Protein AF-A0A6J4KK63-F1 (afdb_monomer)

InterPro domains:
  IPR018535 Domain of unknown function DUF1996 [PF09362] (2-133)

pLDDT: mean 88.25, std 8.38, range [53.34, 97.69]

Sequence (284 aa):
KDTSCNLPFATSSYWNPVIKDGTTEDNQPKRISVYYTGKNDQTKVQPIPDGLQLVGNKDNGRVDYRCGDEPPVTSPPYGCTADEYRIRVHFPECWDHSSREPDSLVRMRGGSCPSSHPYQIPTIRMSVHYENVGGVLEGPLQVSAGGGEFLGADFFHADVFAASQEPDFRDIIKKCVNNVADGAVPPAVCRPGLRPDTTLAPSRPFGTVASGSGTFTFSSPEPDATFECRVSKFGTTPRSFGPCSGDGTHDVSGLRNGAYTFEVRAVEPFSGQEDLTPAAVLGR

Mean predicted aligned error: 10.21 Å

Solvent-accessible surface area (backbone a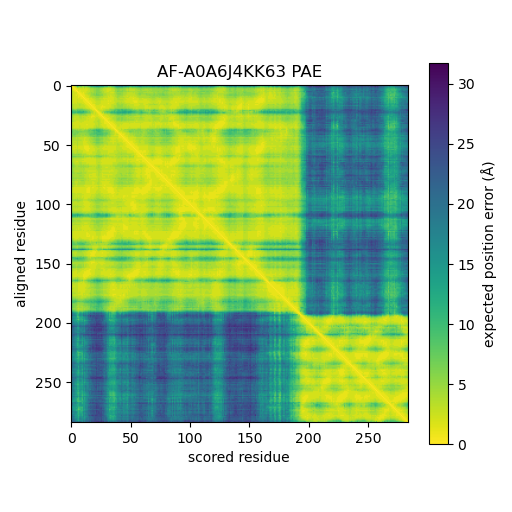toms only — not comparable to full-atom values): 15508 Å² total; per-residue (Å²): 126,91,50,92,46,80,39,67,60,51,59,51,47,74,48,68,62,46,29,24,60,53,55,95,56,80,51,61,68,78,48,76,49,78,43,72,35,38,67,63,59,18,83,60,45,40,83,79,56,64,59,31,34,44,58,14,23,67,86,53,33,38,52,35,22,26,41,54,88,51,77,76,38,80,54,84,59,67,69,30,60,38,73,33,34,32,49,32,35,29,36,39,25,10,30,50,77,82,59,48,50,46,85,40,44,37,51,61,56,97,74,44,49,51,87,82,18,63,44,31,34,53,36,42,34,42,35,37,30,31,68,32,76,88,48,40,33,76,39,74,49,24,25,53,69,56,100,88,41,68,40,53,58,88,72,50,48,35,42,37,42,34,36,76,75,39,69,67,44,53,49,47,42,46,58,48,16,40,70,31,60,55,92,54,85,63,59,60,93,62,39,89,91,60,54,39,55,38,44,69,46,88,77,44,76,52,46,81,52,98,56,44,50,48,53,41,37,39,49,48,93,49,92,71,48,43,55,33,29,39,74,28,53,66,97,52,84,67,65,74,72,38,77,40,80,47,94,50,33,37,76,49,66,86,47,67,95,56,48,32,36,43,37,35,25,23,27,33,74,73,68,66,40,49,26,91,68,52,30,69,46,57,30,55

Radius of gyration: 24.22 Å; Cα contacts (8 Å, |Δi|>4): 664; chains: 1; bounding box: 57×43×68 Å

Foldseek 3Di:
DADPDLFRLQDKDKDWFFKDLQDPDTFDFPDKDKAWAAFAQLLLADEDDAFAKWKFAVPQWAKWKAQPPDDIDRFYPFFRQHQKMKIKTKTFFFAQPPDSYRVRGGHDDPRAHDPNRRRGHTTMMMITITGPVVRGRHDFMWTDPPPRDTHGPNPTMMMIGHHPRDPVNVVLCCQFHNVAHPPGDGAQLSDPPRAWDKAWDPPWAAEEDPFQKIKTFIDISRPPWFKWKWKAFPPDDTDDTDHAPDDRMHIGHDHDPGKMKIWMWTASVRSRGIDPDTDMGIYD

Nearest PDB structures (foldseek):
  3tp4-assembly3_A  TM=5.296E-01  e=3.051E-02  synthetic construct
  5i0e-assembly1_B  TM=6.487E-01  e=5.070E-01  Trueperella pyogenes
  5f7s-assembly2_B  TM=6.175E-01  e=4.067E-01  Trueperella pyogenes
  7c7u-assembly2_B  TM=2.932E-01  e=3.263E-01  Staphylococcus aureus
  7c7u-assembly1_A  TM=2.894E-01  e=4.799E-01  Staphylococcus aureus

Organism: NCBI:txid1672391

Structure (mmCIF, N/CA/C/O backbone):
data_AF-A0A6J4KK63-F1
#
_entry.id   AF-A0A6J4KK63-F1
#
loop_
_atom_site.group_PDB
_atom_site.id
_atom_site.type_symbol
_atom_site.label_atom_id
_atom_site.label_alt_id
_atom_site.label_comp_id
_atom_site.label_asym_id
_atom_site.label_entity_id
_atom_site.label_seq_id
_atom_site.pdbx_PDB_ins_code
_atom_site.Cartn_x
_atom_site.Cartn_y
_atom_site.Cartn_z
_atom_site.occupancy
_atom_site.B_iso_or_equiv
_atom_site.auth_seq_id
_atom_site.auth_comp_id
_atom_site.auth_asym_id
_atom_site.auth_atom_id
_atom_site.pdbx_PDB_model_num
ATOM 1 N N . LYS A 1 1 ? 8.752 -14.345 10.707 1.00 60.38 1 LYS A N 1
ATOM 2 C CA . LYS A 1 1 ? 9.693 -13.664 9.787 1.00 60.38 1 LYS A CA 1
ATOM 3 C C . LYS A 1 1 ? 9.564 -12.185 10.075 1.00 60.38 1 LYS A C 1
ATOM 5 O O . LYS A 1 1 ? 8.430 -11.730 10.134 1.00 60.38 1 LYS A O 1
ATOM 10 N N . ASP A 1 2 ? 10.667 -11.483 10.293 1.00 79.62 2 ASP A N 1
ATOM 11 C CA . ASP A 1 2 ? 10.615 -10.063 10.644 1.00 79.62 2 ASP A CA 1
ATOM 12 C C . ASP A 1 2 ? 10.399 -9.223 9.378 1.00 79.62 2 ASP A C 1
ATOM 14 O O . ASP A 1 2 ? 10.927 -9.552 8.314 1.00 79.62 2 ASP A O 1
ATOM 18 N N . THR A 1 3 ? 9.590 -8.169 9.479 1.00 87.00 3 THR A N 1
ATOM 19 C CA . THR A 1 3 ? 9.287 -7.233 8.387 1.00 87.00 3 THR A CA 1
ATOM 20 C C . THR A 1 3 ? 9.467 -5.800 8.875 1.00 87.00 3 THR A C 1
ATOM 22 O O . THR A 1 3 ? 9.224 -5.505 10.043 1.00 87.00 3 THR A O 1
ATOM 25 N N . SER A 1 4 ? 9.890 -4.905 7.982 1.00 86.25 4 SER A N 1
ATOM 26 C CA . SER A 1 4 ? 9.901 -3.456 8.224 1.00 86.25 4 SER A CA 1
ATOM 27 C C . SER A 1 4 ? 8.559 -2.791 7.894 1.00 86.25 4 SER A C 1
ATOM 29 O O . SER A 1 4 ? 8.416 -1.580 8.053 1.00 86.25 4 SER A O 1
ATOM 31 N N . CYS A 1 5 ? 7.576 -3.559 7.414 1.00 83.44 5 CYS A N 1
ATOM 32 C CA . CYS A 1 5 ? 6.234 -3.057 7.152 1.00 83.44 5 CYS A CA 1
ATOM 33 C C . CYS A 1 5 ? 5.491 -2.768 8.462 1.00 83.44 5 CYS A C 1
ATOM 35 O O . CYS A 1 5 ? 5.586 -3.527 9.422 1.00 83.44 5 CYS A O 1
ATOM 37 N N . ASN A 1 6 ? 4.647 -1.732 8.455 1.00 77.38 6 ASN A N 1
ATOM 38 C CA . ASN A 1 6 ? 3.742 -1.444 9.576 1.00 77.38 6 ASN A CA 1
ATOM 39 C C . ASN A 1 6 ? 2.743 -2.585 9.841 1.00 77.38 6 ASN A C 1
ATOM 41 O O . ASN A 1 6 ? 2.253 -2.722 10.955 1.00 77.38 6 ASN A O 1
ATOM 45 N N . LEU A 1 7 ? 2.423 -3.381 8.813 1.00 78.69 7 LEU A N 1
ATOM 46 C CA . LEU A 1 7 ? 1.602 -4.582 8.935 1.00 78.69 7 LEU A CA 1
ATOM 47 C C . LEU A 1 7 ? 2.526 -5.792 9.158 1.00 78.69 7 LEU A C 1
ATOM 49 O O . LEU A 1 7 ? 3.245 -6.165 8.226 1.00 78.69 7 LEU A O 1
ATOM 53 N N . PRO A 1 8 ? 2.510 -6.436 10.339 1.00 82.69 8 PRO A N 1
ATOM 54 C CA . PRO A 1 8 ? 3.480 -7.479 10.687 1.00 82.69 8 PRO A CA 1
ATOM 55 C C . PRO A 1 8 ? 3.331 -8.757 9.846 1.00 82.69 8 PRO A C 1
ATOM 57 O O . PRO A 1 8 ? 4.296 -9.494 9.658 1.00 82.69 8 PRO A O 1
ATOM 60 N N . PHE A 1 9 ? 2.140 -9.009 9.296 1.00 83.88 9 PHE A N 1
ATOM 61 C CA . PHE A 1 9 ? 1.875 -10.133 8.393 1.00 83.88 9 PHE A CA 1
ATOM 62 C C . PHE A 1 9 ? 2.336 -9.874 6.946 1.00 83.88 9 PHE A C 1
ATOM 64 O O . PHE A 1 9 ? 2.405 -10.804 6.141 1.00 83.88 9 PHE A O 1
ATOM 71 N N . ALA A 1 10 ? 2.670 -8.629 6.582 1.00 86.56 10 ALA A N 1
ATOM 72 C CA . ALA A 1 10 ? 3.177 -8.298 5.255 1.00 86.56 10 ALA A CA 1
ATOM 73 C C . ALA A 1 10 ? 4.683 -8.590 5.180 1.00 86.56 10 ALA A C 1
ATOM 75 O O . ALA A 1 10 ? 5.516 -7.773 5.571 1.00 86.56 10 ALA A O 1
ATOM 76 N N . THR A 1 11 ? 5.033 -9.770 4.667 1.00 91.19 11 THR A N 1
ATOM 77 C CA . THR A 1 11 ? 6.417 -10.288 4.676 1.00 91.19 11 THR A CA 1
ATOM 78 C C . THR A 1 11 ? 7.076 -10.355 3.296 1.00 91.19 11 THR A C 1
ATOM 80 O O . THR A 1 11 ? 8.213 -10.814 3.181 1.00 91.19 11 THR A O 1
ATOM 83 N N . SER A 1 12 ? 6.386 -9.901 2.242 1.00 93.00 12 SER A N 1
ATOM 84 C CA . SER A 1 12 ? 6.974 -9.784 0.899 1.00 93.00 12 SER A CA 1
ATOM 85 C C . SER A 1 12 ? 8.102 -8.754 0.894 1.00 93.00 12 SER A C 1
ATOM 87 O O . SER A 1 12 ? 8.068 -7.785 1.652 1.00 93.00 12 SER A O 1
ATOM 89 N N . SER A 1 13 ? 9.110 -8.970 0.053 1.00 94.06 13 SER A N 1
ATOM 90 C CA . SER A 1 13 ? 10.236 -8.043 -0.086 1.00 94.06 13 SER A CA 1
ATOM 91 C C . SER A 1 13 ? 10.014 -7.100 -1.260 1.00 94.06 13 SER A C 1
ATOM 93 O O . SER A 1 13 ? 9.492 -7.507 -2.299 1.00 94.06 13 SER A O 1
ATOM 95 N N . TYR A 1 14 ? 10.431 -5.850 -1.082 1.00 94.75 14 TYR A N 1
ATOM 96 C CA . TYR A 1 14 ? 10.278 -4.780 -2.060 1.00 94.75 14 TYR A CA 1
ATOM 97 C C . TYR A 1 14 ? 11.623 -4.106 -2.270 1.00 94.75 14 TYR A C 1
ATOM 99 O O . TYR A 1 14 ? 12.316 -3.808 -1.295 1.00 94.75 14 TYR A O 1
ATOM 107 N N . TRP A 1 15 ? 11.974 -3.853 -3.524 1.00 95.38 15 TRP A N 1
ATOM 108 C CA . TRP A 1 15 ? 13.205 -3.156 -3.871 1.00 95.38 15 TRP A CA 1
ATOM 109 C C . TRP A 1 15 ? 12.923 -1.981 -4.806 1.00 95.38 15 TRP A C 1
ATOM 111 O O . TRP A 1 15 ? 12.079 -2.065 -5.698 1.00 95.38 15 TRP A O 1
ATOM 121 N N . ASN A 1 16 ? 13.656 -0.887 -4.600 1.00 95.12 16 ASN A N 1
ATOM 122 C CA . ASN A 1 16 ? 13.727 0.260 -5.496 1.00 95.12 16 ASN A CA 1
ATOM 123 C C . ASN A 1 16 ? 15.159 0.808 -5.532 1.00 95.12 16 ASN A C 1
ATOM 125 O O . ASN A 1 16 ? 15.890 0.664 -4.547 1.00 95.12 16 ASN A O 1
ATOM 129 N N . PRO A 1 17 ? 15.543 1.516 -6.606 1.00 93.50 17 PRO A N 1
ATOM 130 C CA . PRO A 1 17 ? 16.842 2.160 -6.678 1.00 93.50 17 PRO A CA 1
ATOM 131 C C . PRO A 1 17 ? 16.927 3.368 -5.737 1.00 93.50 17 PRO A C 1
ATOM 133 O O . PRO A 1 17 ? 15.928 4.028 -5.420 1.00 93.50 17 PRO A O 1
ATOM 136 N N . VAL A 1 18 ? 18.155 3.680 -5.332 1.00 93.19 18 VAL A N 1
ATOM 137 C CA . VAL A 1 18 ? 18.515 4.993 -4.782 1.00 93.19 18 VAL A CA 1
ATOM 138 C C . VAL A 1 18 ? 18.564 5.989 -5.940 1.00 93.19 18 VAL A C 1
ATOM 140 O O . VAL A 1 18 ? 18.826 5.601 -7.083 1.00 93.19 18 VAL A O 1
ATOM 143 N N . ILE A 1 19 ? 18.290 7.262 -5.672 1.00 93.56 19 ILE A N 1
ATOM 144 C CA . ILE A 1 19 ? 18.252 8.293 -6.711 1.00 93.56 19 ILE A CA 1
ATOM 145 C C . ILE A 1 19 ? 19.239 9.424 -6.432 1.00 93.56 19 ILE A C 1
ATOM 147 O O . ILE A 1 19 ? 19.711 9.593 -5.309 1.00 93.56 19 ILE A O 1
ATOM 151 N N . LYS A 1 20 ? 19.480 10.229 -7.465 1.00 92.25 20 LYS A N 1
ATOM 152 C CA . LYS A 1 20 ? 20.016 11.588 -7.365 1.00 92.25 20 LYS A CA 1
ATOM 153 C C . LYS A 1 20 ? 19.016 12.546 -7.983 1.00 92.25 20 LYS A C 1
ATOM 155 O O . LYS A 1 20 ? 18.445 12.255 -9.031 1.00 92.25 20 LYS A O 1
ATOM 160 N N . ASP A 1 21 ? 18.801 13.676 -7.335 1.00 86.81 21 ASP A N 1
ATOM 161 C CA . ASP A 1 21 ? 17.765 14.662 -7.653 1.00 86.81 21 ASP A CA 1
ATOM 162 C C . ASP A 1 21 ? 18.354 15.963 -8.214 1.00 86.81 21 ASP A C 1
ATOM 164 O O . ASP A 1 21 ? 17.930 17.068 -7.884 1.00 86.81 21 ASP A O 1
ATOM 168 N N . GLY A 1 22 ? 19.373 15.826 -9.064 1.00 80.06 22 GLY A N 1
ATOM 169 C CA . GLY A 1 22 ? 20.170 16.948 -9.562 1.00 80.06 22 GLY A CA 1
ATOM 170 C C . GLY A 1 22 ? 21.339 17.328 -8.649 1.00 80.06 22 GLY A C 1
ATOM 171 O O . GLY A 1 22 ? 22.151 18.171 -9.029 1.00 80.06 22 GLY A O 1
ATOM 172 N N . THR A 1 23 ? 21.468 16.680 -7.489 1.00 79.75 23 THR A N 1
ATOM 173 C CA . THR A 1 23 ? 22.614 16.805 -6.580 1.00 79.75 23 THR A CA 1
ATOM 174 C C . THR A 1 23 ? 23.645 15.687 -6.798 1.00 79.75 23 THR A C 1
ATOM 176 O O . THR A 1 23 ? 23.408 14.713 -7.516 1.00 79.75 23 THR A O 1
ATOM 179 N N . THR A 1 24 ? 24.835 15.823 -6.202 1.00 80.06 24 THR A N 1
ATOM 180 C CA . THR A 1 24 ? 25.859 14.761 -6.202 1.00 80.06 24 THR A CA 1
ATOM 181 C C . THR A 1 24 ? 25.622 13.699 -5.132 1.00 80.06 24 THR A C 1
ATOM 183 O O . THR A 1 24 ? 26.211 12.618 -5.229 1.00 80.06 24 THR A O 1
ATOM 186 N N . GLU A 1 25 ? 24.781 14.006 -4.146 1.00 86.56 25 GLU A N 1
ATOM 187 C CA . GLU A 1 25 ? 24.485 13.163 -2.993 1.00 86.56 25 GLU A CA 1
ATOM 188 C C . GLU A 1 25 ? 23.391 12.146 -3.309 1.00 86.56 25 GLU A C 1
ATOM 190 O O . GLU A 1 25 ? 22.510 12.371 -4.139 1.00 86.56 25 GLU A O 1
ATOM 195 N N . ASP A 1 26 ? 23.453 11.013 -2.621 1.00 91.44 26 ASP A N 1
ATOM 196 C CA . ASP A 1 26 ? 22.442 9.973 -2.730 1.00 91.44 26 ASP A CA 1
ATOM 197 C C . ASP A 1 26 ? 21.200 10.372 -1.920 1.00 91.44 26 ASP A C 1
ATOM 199 O O . ASP A 1 26 ? 21.259 10.528 -0.698 1.00 91.44 26 ASP A O 1
ATOM 203 N N . ASN A 1 27 ? 20.050 10.475 -2.584 1.00 90.88 27 ASN A N 1
ATOM 204 C CA . ASN A 1 27 ? 18.761 10.678 -1.931 1.00 90.88 27 ASN A CA 1
ATOM 205 C C . ASN A 1 27 ? 18.097 9.307 -1.711 1.00 90.88 27 ASN A C 1
ATOM 207 O O . ASN A 1 27 ? 17.583 8.659 -2.632 1.00 90.88 27 ASN A O 1
ATOM 211 N N . GLN A 1 28 ? 18.182 8.824 -0.470 1.00 90.31 28 GLN A N 1
ATOM 212 C CA . GLN A 1 28 ? 17.581 7.557 -0.064 1.00 90.31 28 GLN A CA 1
ATOM 213 C C . GLN A 1 28 ? 16.066 7.701 0.144 1.00 90.31 28 GLN A C 1
ATOM 215 O O . GLN A 1 28 ? 15.595 8.725 0.639 1.00 90.31 28 GLN A O 1
ATOM 220 N N . PRO A 1 29 ? 15.278 6.662 -0.181 1.00 89.25 29 PRO A N 1
ATOM 221 C CA . PRO A 1 29 ? 13.840 6.699 0.040 1.00 89.25 29 PRO A CA 1
ATOM 222 C C . PRO A 1 29 ? 13.514 6.815 1.536 1.00 89.25 29 PRO A C 1
ATOM 224 O O . PRO A 1 29 ? 13.955 6.003 2.347 1.00 89.25 29 PRO A O 1
ATOM 227 N N . LYS A 1 30 ? 12.663 7.779 1.899 1.00 81.19 30 LYS A N 1
ATOM 228 C CA . LYS A 1 30 ? 12.150 7.951 3.268 1.00 81.19 30 LYS A CA 1
ATOM 229 C C . LYS A 1 30 ? 11.259 6.804 3.713 1.00 81.19 30 LYS A C 1
ATOM 231 O O . LYS A 1 30 ? 11.293 6.371 4.861 1.00 81.19 30 LYS A O 1
ATOM 236 N N . ARG A 1 31 ? 10.358 6.4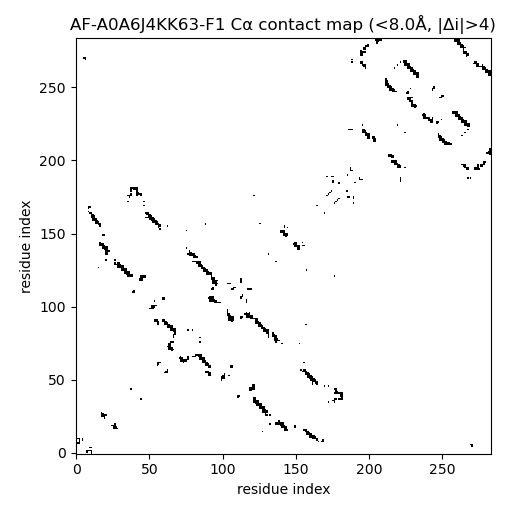04 2.817 1.00 83.00 31 ARG A N 1
ATOM 237 C CA . ARG A 1 31 ? 9.374 5.348 3.044 1.00 83.00 31 ARG A CA 1
ATOM 238 C C . ARG A 1 31 ? 8.897 4.769 1.725 1.00 83.00 31 ARG A C 1
ATOM 240 O O . ARG A 1 31 ? 8.889 5.443 0.693 1.00 83.00 31 ARG A O 1
ATOM 247 N N . ILE A 1 32 ? 8.406 3.542 1.799 1.00 84.69 32 ILE A N 1
ATOM 248 C CA . ILE A 1 32 ? 7.736 2.863 0.696 1.00 84.69 32 ILE A CA 1
ATOM 249 C C . ILE A 1 32 ? 6.304 2.581 1.135 1.00 84.69 32 ILE A C 1
ATOM 251 O O . ILE A 1 32 ? 6.069 2.022 2.202 1.00 84.69 32 ILE A O 1
ATOM 255 N N . SER A 1 33 ? 5.341 2.977 0.308 1.00 84.56 33 SER A N 1
ATOM 256 C CA . SER A 1 33 ? 3.937 2.606 0.479 1.00 84.56 33 SER A CA 1
ATOM 257 C C . SER A 1 33 ? 3.548 1.625 -0.618 1.00 84.56 33 SER A C 1
ATOM 259 O O . SER A 1 33 ? 3.565 1.977 -1.800 1.00 84.56 33 SER A O 1
ATOM 261 N N . VAL A 1 34 ? 3.189 0.402 -0.238 1.00 89.75 34 VAL A N 1
ATOM 262 C CA . VAL A 1 34 ? 2.757 -0.644 -1.171 1.00 89.75 34 VAL A CA 1
ATOM 263 C C . VAL A 1 34 ? 1.242 -0.764 -1.112 1.00 89.75 34 VAL A C 1
ATOM 265 O O . VAL A 1 34 ? 0.661 -0.933 -0.044 1.00 89.75 34 VAL A O 1
ATOM 268 N N . TYR A 1 35 ? 0.601 -0.664 -2.270 1.00 86.62 35 TYR A N 1
ATOM 269 C CA . TYR A 1 35 ? -0.843 -0.766 -2.410 1.00 86.62 35 TYR A CA 1
ATOM 270 C C . TYR A 1 35 ? -1.198 -2.010 -3.209 1.00 86.62 35 TYR A C 1
ATOM 272 O O . TYR A 1 35 ? -0.706 -2.190 -4.322 1.00 86.62 35 TYR A O 1
ATOM 280 N N . TYR A 1 36 ? -2.113 -2.803 -2.664 1.00 90.75 36 TYR A N 1
ATOM 281 C CA . TYR A 1 36 ? -2.788 -3.882 -3.370 1.00 90.75 36 TYR A CA 1
ATOM 282 C C . TYR A 1 36 ? -4.182 -3.398 -3.744 1.00 90.75 36 TYR A C 1
ATOM 284 O O . TYR A 1 36 ? -4.936 -2.941 -2.888 1.00 90.75 36 TYR A O 1
ATOM 292 N N . THR A 1 37 ? -4.505 -3.444 -5.030 1.00 86.94 37 THR A N 1
ATOM 293 C CA . THR A 1 37 ? -5.786 -2.957 -5.555 1.00 86.94 37 THR A CA 1
ATOM 294 C C . THR A 1 37 ? -6.364 -3.946 -6.552 1.00 86.94 37 THR A C 1
ATOM 296 O O . THR A 1 37 ? -5.643 -4.754 -7.136 1.00 86.94 37 THR A O 1
ATOM 299 N N . GLY A 1 38 ? -7.679 -3.901 -6.732 1.00 84.62 38 GLY A N 1
ATOM 300 C CA . GLY A 1 38 ? -8.382 -4.716 -7.711 1.00 84.62 38 GLY A CA 1
ATOM 301 C C . GLY A 1 38 ? -8.866 -3.838 -8.849 1.00 84.62 38 GLY A C 1
ATOM 302 O O . GLY A 1 38 ? -9.345 -2.734 -8.604 1.00 84.62 38 GLY A O 1
ATOM 303 N N . LYS A 1 39 ? -8.759 -4.324 -10.084 1.00 83.19 39 LYS A N 1
ATOM 304 C CA . LYS A 1 39 ? -9.130 -3.571 -11.283 1.00 83.19 39 LYS A CA 1
ATOM 305 C C . LYS A 1 39 ? -10.204 -4.312 -12.069 1.00 83.19 39 LYS A C 1
ATOM 307 O O . LYS A 1 39 ? -10.077 -5.518 -12.286 1.00 83.19 39 LYS A O 1
ATOM 312 N N . ASN A 1 40 ? -11.199 -3.574 -12.544 1.00 86.38 40 ASN A N 1
ATOM 313 C CA . ASN A 1 40 ? -12.386 -4.041 -13.255 1.00 86.38 40 ASN A CA 1
ATOM 314 C C . ASN A 1 40 ? -13.192 -5.087 -12.479 1.00 86.38 40 ASN A C 1
ATOM 316 O O . ASN A 1 40 ? -14.076 -4.720 -11.719 1.00 86.38 40 ASN A O 1
ATOM 320 N N . ASP A 1 41 ? -12.913 -6.373 -12.692 1.00 86.75 41 ASP A N 1
ATOM 321 C CA . ASP A 1 41 ? -13.667 -7.485 -12.116 1.00 86.75 41 ASP A CA 1
ATOM 322 C C . ASP A 1 41 ? -12.867 -8.127 -10.980 1.00 86.75 41 ASP A C 1
ATOM 324 O O . ASP A 1 41 ? -12.086 -9.060 -11.176 1.00 86.75 41 ASP A O 1
ATOM 328 N N . GLN A 1 42 ? -13.054 -7.610 -9.766 1.00 86.94 42 GLN A N 1
ATOM 329 C CA . GLN A 1 42 ? -12.308 -8.056 -8.587 1.00 86.94 42 GLN A CA 1
ATOM 330 C C . GLN A 1 42 ? -12.622 -9.491 -8.164 1.00 86.94 42 GLN A C 1
ATOM 332 O O . GLN A 1 42 ? -11.827 -10.113 -7.454 1.00 86.94 42 GLN A O 1
ATOM 337 N N . THR A 1 43 ? -13.729 -10.060 -8.644 1.00 85.75 43 THR A N 1
ATOM 338 C CA . THR A 1 43 ? -14.070 -11.462 -8.379 1.00 85.75 43 THR A CA 1
ATOM 339 C C . THR A 1 43 ? -13.121 -12.432 -9.086 1.00 85.75 43 THR A C 1
ATOM 341 O O . THR A 1 43 ? -12.980 -13.576 -8.658 1.00 85.75 43 THR A O 1
ATOM 344 N N . LYS A 1 44 ? -12.420 -11.969 -10.132 1.00 87.50 44 LYS A N 1
ATOM 345 C CA . LYS A 1 44 ? -11.422 -12.745 -10.881 1.00 87.50 44 LYS A CA 1
ATOM 346 C C . LYS A 1 44 ? -10.003 -12.620 -10.340 1.00 87.50 44 LYS A C 1
ATOM 348 O O . LYS A 1 44 ? -9.127 -13.349 -10.800 1.00 87.50 44 LYS A O 1
ATOM 353 N N . VAL A 1 45 ? -9.767 -11.710 -9.394 1.00 92.50 45 VAL A N 1
ATOM 354 C CA . VAL A 1 45 ? -8.444 -11.505 -8.799 1.00 92.50 45 VAL A CA 1
ATOM 355 C C . VAL A 1 45 ? -8.078 -12.720 -7.949 1.00 92.50 45 VAL A C 1
ATOM 357 O O . VAL A 1 45 ? -8.718 -13.009 -6.939 1.00 92.50 45 VAL A O 1
ATOM 360 N N . GLN A 1 46 ? -7.034 -13.428 -8.354 1.00 91.69 46 GLN A N 1
ATOM 361 C CA . GLN A 1 46 ? -6.514 -14.601 -7.665 1.00 91.69 46 GLN A CA 1
ATOM 362 C C . GLN A 1 46 ? -5.436 -14.212 -6.650 1.00 91.69 46 GLN A C 1
ATOM 364 O O . GLN A 1 46 ? -4.786 -13.179 -6.814 1.00 91.69 46 GLN A O 1
ATOM 369 N N . PRO A 1 47 ? -5.205 -15.023 -5.602 1.00 89.94 47 PRO A N 1
ATOM 370 C CA . PRO A 1 47 ? -4.096 -14.804 -4.683 1.00 89.94 47 PRO A CA 1
ATOM 371 C C . PRO A 1 47 ? -2.748 -14.777 -5.407 1.00 89.94 47 PRO A C 1
ATOM 373 O O . PRO A 1 47 ? -2.509 -15.560 -6.326 1.00 89.94 47 PRO A O 1
ATOM 376 N N . ILE A 1 48 ? -1.843 -13.918 -4.940 1.00 91.69 48 ILE A N 1
ATOM 377 C CA . ILE A 1 48 ? -0.453 -13.908 -5.403 1.00 91.69 48 ILE A CA 1
ATOM 378 C C . ILE A 1 48 ? 0.200 -15.209 -4.921 1.00 91.69 48 ILE A C 1
ATOM 380 O O . ILE A 1 48 ? 0.178 -15.472 -3.715 1.00 91.69 48 ILE A O 1
ATOM 384 N N . PRO A 1 49 ? 0.757 -16.041 -5.814 1.00 91.25 49 PRO A N 1
ATOM 385 C CA . PRO A 1 49 ? 1.388 -17.278 -5.401 1.00 91.25 49 PRO A CA 1
ATOM 386 C C . PRO A 1 49 ? 2.719 -16.996 -4.701 1.00 91.25 49 PRO A C 1
ATOM 388 O O . PRO A 1 49 ? 3.458 -16.079 -5.063 1.00 91.25 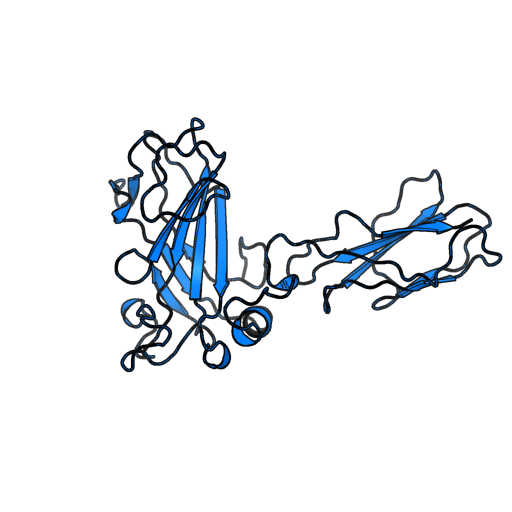49 PRO A O 1
ATOM 391 N N . ASP A 1 50 ? 3.038 -17.838 -3.724 1.00 92.12 50 ASP A N 1
ATOM 392 C CA . ASP A 1 50 ? 4.318 -17.818 -3.026 1.00 92.12 50 ASP A CA 1
ATOM 393 C C . ASP A 1 50 ? 5.487 -17.870 -4.025 1.00 92.12 50 ASP A C 1
ATOM 395 O O . ASP A 1 50 ? 5.485 -18.663 -4.976 1.00 92.12 50 ASP A O 1
ATOM 399 N N . GLY A 1 51 ? 6.486 -17.018 -3.797 1.00 93.75 51 GLY A N 1
ATOM 400 C CA . GLY A 1 51 ? 7.696 -16.935 -4.606 1.00 93.75 51 GLY A CA 1
ATOM 401 C C . GLY A 1 51 ? 7.535 -16.211 -5.941 1.00 93.75 51 GLY A C 1
ATOM 402 O O . GLY A 1 51 ? 8.508 -16.164 -6.686 1.00 93.75 51 GLY A O 1
ATOM 403 N N . LEU A 1 52 ? 6.358 -15.654 -6.266 1.00 96.81 52 LEU A N 1
ATOM 404 C CA . LEU A 1 52 ? 6.207 -14.843 -7.477 1.00 96.81 52 LEU A CA 1
ATOM 405 C C . LEU A 1 52 ? 7.127 -13.625 -7.430 1.00 96.81 52 LEU A C 1
ATOM 407 O O . LEU A 1 52 ? 7.082 -12.836 -6.484 1.00 96.81 52 LEU A O 1
ATOM 411 N N . GLN A 1 53 ? 7.914 -13.462 -8.481 1.00 97.56 53 GLN A N 1
ATOM 412 C CA . GLN A 1 53 ? 8.761 -12.307 -8.701 1.00 97.56 53 GLN A CA 1
ATOM 413 C C . GLN A 1 53 ? 8.080 -11.376 -9.695 1.00 97.56 53 GLN A C 1
ATOM 415 O O . GLN A 1 53 ? 7.603 -11.808 -10.744 1.00 97.56 53 GLN A O 1
ATOM 420 N N . LEU A 1 54 ? 8.037 -10.089 -9.373 1.00 97.56 54 LEU A N 1
ATOM 421 C CA . LEU A 1 54 ? 7.505 -9.064 -10.256 1.00 97.56 54 LEU A CA 1
ATOM 422 C C . LEU A 1 54 ? 8.552 -7.977 -10.436 1.00 97.56 54 LEU A C 1
ATOM 424 O O . LEU A 1 54 ? 9.093 -7.480 -9.455 1.00 97.56 54 LEU A O 1
ATOM 428 N N . VAL A 1 55 ? 8.763 -7.566 -11.681 1.00 97.12 55 VAL A N 1
ATOM 429 C CA . VAL A 1 55 ? 9.540 -6.374 -12.030 1.00 97.12 55 VAL A CA 1
ATOM 430 C C . VAL A 1 55 ? 8.576 -5.389 -12.665 1.00 97.12 55 VAL A C 1
ATOM 432 O O . VAL A 1 55 ? 7.838 -5.747 -13.584 1.00 97.12 55 VAL A O 1
ATOM 435 N N . GLY A 1 56 ? 8.555 -4.157 -12.178 1.00 96.50 56 GLY A N 1
ATOM 436 C CA . GLY A 1 56 ? 7.727 -3.087 -12.713 1.00 96.50 56 GLY A CA 1
ATOM 437 C C . GLY A 1 56 ? 8.592 -1.976 -13.286 1.00 96.50 56 GLY A C 1
ATOM 438 O O . GLY A 1 56 ? 9.449 -1.433 -12.596 1.00 96.50 56 GLY A O 1
ATOM 439 N N . ASN A 1 57 ? 8.347 -1.607 -14.537 1.00 94.94 57 ASN A N 1
ATOM 440 C CA . ASN A 1 57 ? 8.979 -0.466 -15.194 1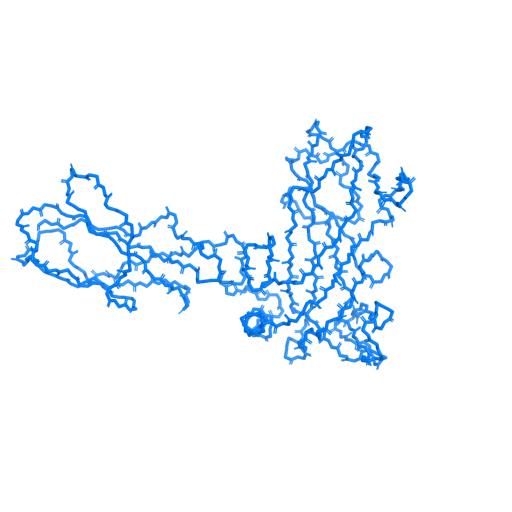.00 94.94 57 ASN A CA 1
ATOM 441 C C . ASN A 1 57 ? 8.013 0.171 -16.208 1.00 94.94 57 ASN A C 1
ATOM 443 O O . ASN A 1 57 ? 6.831 -0.183 -16.287 1.00 94.94 57 ASN A O 1
ATOM 447 N N . LYS A 1 58 ? 8.491 1.156 -16.974 1.00 92.56 58 LYS A N 1
ATOM 448 C CA . LYS A 1 58 ? 7.669 1.858 -17.972 1.00 92.56 58 LYS A CA 1
ATOM 449 C C . LYS A 1 58 ? 7.227 0.969 -19.146 1.00 92.56 58 LYS A C 1
ATOM 451 O O . LYS A 1 58 ? 6.211 1.272 -19.767 1.00 92.56 58 LYS A O 1
ATOM 456 N N . ASP A 1 59 ? 7.964 -0.103 -19.436 1.00 92.25 59 ASP A N 1
ATOM 457 C CA . ASP A 1 59 ? 7.767 -0.948 -20.617 1.00 92.25 59 ASP A CA 1
ATOM 458 C C . ASP A 1 59 ? 6.780 -2.091 -20.341 1.00 92.25 59 ASP A C 1
ATOM 460 O O . ASP A 1 59 ? 5.870 -2.338 -21.138 1.00 92.25 59 ASP A O 1
ATOM 464 N N . ASN A 1 60 ? 6.913 -2.762 -19.192 1.00 91.69 60 ASN A N 1
ATOM 465 C CA . ASN A 1 60 ? 6.049 -3.880 -18.801 1.00 91.69 60 ASN A CA 1
ATOM 466 C C . ASN A 1 60 ? 4.919 -3.492 -17.831 1.00 91.69 60 ASN A C 1
ATOM 468 O O . ASN A 1 60 ? 3.999 -4.280 -17.628 1.00 91.69 60 ASN A O 1
ATOM 472 N N . GLY A 1 61 ? 4.964 -2.288 -17.259 1.00 90.69 61 GLY A N 1
ATOM 473 C CA . GLY A 1 61 ? 4.063 -1.810 -16.217 1.00 90.69 61 GLY A CA 1
ATOM 474 C C . GLY A 1 61 ? 3.638 -0.363 -16.459 1.00 90.69 61 GLY A C 1
ATOM 475 O O . GLY A 1 61 ? 3.223 0.010 -17.562 1.00 90.69 61 GLY A O 1
ATOM 476 N N . ARG A 1 62 ? 3.674 0.459 -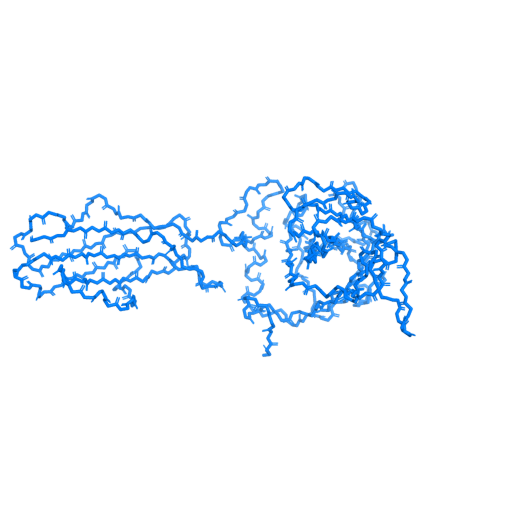15.407 1.00 91.50 62 ARG A N 1
ATOM 477 C CA . ARG A 1 62 ? 3.565 1.924 -15.498 1.00 91.50 62 ARG A CA 1
ATOM 478 C C . ARG A 1 62 ? 4.428 2.569 -14.430 1.00 91.50 62 ARG A C 1
ATOM 480 O O . ARG A 1 62 ? 4.279 2.235 -13.261 1.00 91.50 62 ARG A O 1
ATOM 487 N N . VAL A 1 63 ? 5.219 3.558 -14.821 1.00 94.75 63 VAL A N 1
ATOM 488 C CA . VAL A 1 63 ? 5.860 4.482 -13.885 1.00 94.75 63 VAL A CA 1
ATOM 489 C C . VAL A 1 63 ? 5.167 5.830 -14.005 1.00 94.75 63 VAL A C 1
ATOM 491 O O . VAL A 1 63 ? 4.849 6.281 -15.107 1.00 94.75 63 VAL A O 1
ATOM 494 N N . ASP A 1 64 ? 4.855 6.437 -12.871 1.00 93.69 64 ASP A N 1
ATOM 495 C CA . ASP A 1 64 ? 4.399 7.817 -12.810 1.00 93.69 64 ASP A CA 1
ATOM 496 C C . ASP A 1 64 ? 4.962 8.508 -11.568 1.00 93.69 64 ASP A C 1
ATOM 498 O O . ASP A 1 64 ? 5.542 7.865 -10.691 1.00 93.69 64 ASP A O 1
ATOM 502 N N . TYR A 1 65 ? 4.785 9.820 -11.501 1.00 92.31 65 TYR A N 1
ATOM 503 C CA . TYR A 1 65 ? 5.357 10.659 -10.465 1.00 92.31 65 TYR A CA 1
ATOM 504 C C . TYR A 1 65 ? 4.285 11.529 -9.816 1.00 92.31 65 TYR A C 1
ATOM 506 O O . TYR A 1 65 ? 3.262 11.834 -10.430 1.00 92.31 65 TYR A O 1
ATOM 514 N N . ARG A 1 66 ? 4.519 11.955 -8.575 1.00 85.88 66 ARG A N 1
ATOM 515 C CA . ARG A 1 66 ? 3.695 12.960 -7.884 1.00 85.88 66 ARG A CA 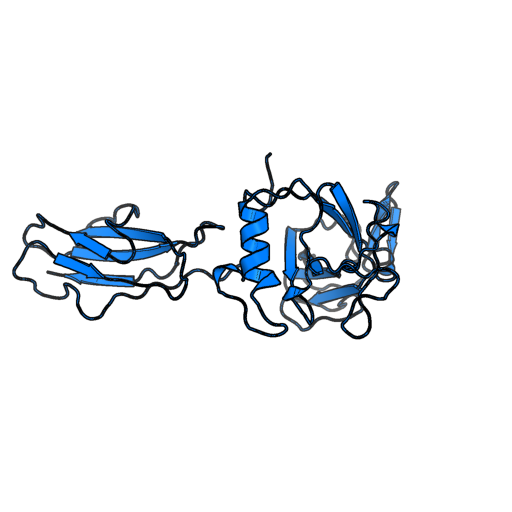1
ATOM 516 C C . ARG A 1 66 ? 4.553 13.958 -7.128 1.00 85.88 66 ARG A C 1
ATOM 518 O O . ARG A 1 66 ? 5.484 13.536 -6.450 1.00 85.88 66 ARG A O 1
ATOM 525 N N . CYS A 1 67 ? 4.182 15.233 -7.183 1.00 85.81 67 CYS A N 1
ATOM 526 C CA . CYS A 1 67 ? 4.680 16.265 -6.280 1.00 85.81 67 CYS A CA 1
ATOM 527 C C . CYS A 1 67 ? 3.715 16.404 -5.096 1.00 85.81 67 CYS A C 1
ATOM 529 O O . CYS A 1 67 ? 2.563 16.778 -5.297 1.00 85.81 67 CYS A O 1
ATOM 531 N N . GLY A 1 68 ? 4.128 16.046 -3.877 1.00 77.44 68 GLY A N 1
ATOM 532 C CA . GLY A 1 68 ? 3.244 16.078 -2.708 1.00 77.44 68 GLY A CA 1
ATOM 533 C C . GLY A 1 68 ? 1.912 15.346 -2.939 1.00 77.44 68 GLY A C 1
ATOM 534 O O . GLY A 1 68 ? 1.887 14.140 -3.218 1.00 77.44 68 GLY A O 1
ATOM 535 N N . ASP A 1 69 ? 0.813 16.094 -2.832 1.00 72.31 69 ASP A N 1
ATOM 536 C CA . ASP A 1 69 ? -0.560 15.607 -3.020 1.00 72.31 69 ASP A CA 1
ATOM 537 C C . ASP A 1 69 ? -1.154 15.933 -4.398 1.00 72.31 69 ASP A C 1
ATOM 539 O O . ASP A 1 69 ? -2.324 15.638 -4.664 1.00 72.31 69 ASP A O 1
ATOM 543 N N . GLU A 1 70 ? -0.347 16.484 -5.304 1.00 77.19 70 GLU A N 1
ATOM 544 C CA . GLU A 1 70 ? -0.774 16.783 -6.663 1.00 77.19 70 GLU A CA 1
ATOM 545 C C . GLU A 1 70 ? -1.176 15.517 -7.446 1.00 77.19 70 GLU A C 1
ATOM 547 O O . GLU A 1 70 ? -0.755 14.384 -7.143 1.00 77.19 70 GLU A O 1
ATOM 552 N N . PRO A 1 71 ? -2.005 15.681 -8.496 1.00 80.62 71 PRO A N 1
ATOM 553 C CA . PRO A 1 71 ? -2.297 14.611 -9.434 1.00 80.62 71 PRO A CA 1
ATOM 554 C C . PRO A 1 71 ? -1.023 14.019 -10.059 1.00 80.62 71 PRO A C 1
ATOM 556 O O . PRO A 1 71 ? -0.006 14.696 -10.190 1.00 80.62 71 PRO A O 1
ATOM 559 N N . PRO A 1 72 ? -1.056 12.741 -10.469 1.00 83.50 72 PRO A N 1
ATOM 560 C CA . PRO A 1 72 ? 0.124 12.099 -11.011 1.00 83.50 72 PRO A CA 1
ATOM 561 C C . PRO A 1 72 ? 0.440 12.523 -12.438 1.00 83.50 72 PRO A C 1
ATOM 563 O O . PRO A 1 72 ? -0.456 12.631 -13.275 1.00 83.50 72 PRO A O 1
ATOM 566 N N . VAL A 1 73 ? 1.732 12.648 -12.715 1.00 89.81 73 VAL A N 1
ATOM 567 C CA . VAL A 1 73 ? 2.311 13.014 -14.011 1.00 89.81 73 VAL A CA 1
ATOM 568 C C . VAL A 1 73 ? 3.207 11.889 -14.535 1.00 89.81 73 VAL A C 1
ATOM 570 O O . VAL A 1 73 ? 3.628 11.015 -13.783 1.00 89.81 73 VAL A O 1
ATOM 573 N N . THR A 1 74 ? 3.477 11.855 -15.839 1.00 93.31 74 THR A N 1
ATOM 574 C CA . THR A 1 74 ? 4.225 10.757 -16.491 1.00 93.31 74 THR A CA 1
ATOM 575 C C . THR A 1 74 ? 5.716 11.028 -16.675 1.00 93.31 74 THR A C 1
ATOM 577 O O . THR A 1 74 ? 6.429 10.161 -17.163 1.00 93.31 74 THR A O 1
ATOM 580 N N . SER A 1 75 ? 6.187 12.212 -16.301 1.00 93.44 75 SER A N 1
ATOM 581 C CA . SER A 1 75 ? 7.600 12.597 -16.290 1.00 93.44 75 SER A CA 1
ATOM 582 C C . SER A 1 75 ? 7.992 13.049 -14.883 1.00 93.44 75 SER A C 1
ATOM 584 O O . SER A 1 75 ? 7.097 13.431 -14.121 1.00 93.44 75 SER A O 1
ATOM 586 N N . PRO A 1 76 ? 9.291 13.052 -14.529 1.00 94.94 76 PRO A N 1
ATOM 587 C CA . PRO A 1 76 ? 9.737 13.622 -13.264 1.00 94.94 76 PRO A CA 1
ATOM 588 C C . PRO A 1 76 ? 9.146 15.029 -13.049 1.00 94.94 76 PRO A C 1
ATOM 590 O O . PRO A 1 76 ? 9.112 15.820 -14.000 1.00 94.94 76 PRO A O 1
ATOM 593 N N . PRO A 1 77 ? 8.636 15.342 -11.842 1.00 92.50 77 PRO A N 1
ATOM 594 C CA . PRO A 1 77 ? 7.901 16.572 -11.582 1.00 92.50 77 PRO A CA 1
ATOM 595 C C . PRO A 1 77 ? 8.884 17.715 -11.301 1.00 92.50 77 PRO A C 1
ATOM 597 O O . PRO A 1 77 ? 8.973 18.210 -10.179 1.00 92.50 77 PRO A O 1
ATOM 600 N N . TYR A 1 78 ? 9.673 18.099 -12.307 1.00 94.69 78 TYR A N 1
ATOM 601 C CA . TYR A 1 78 ? 10.636 19.194 -12.175 1.00 94.69 78 TYR A CA 1
ATOM 602 C C . TYR A 1 78 ? 9.930 20.495 -11.780 1.00 94.69 78 TYR A C 1
ATOM 604 O O . TYR A 1 78 ? 8.851 20.807 -12.285 1.00 94.69 78 TYR A O 1
ATOM 612 N N . GLY A 1 79 ? 10.538 21.241 -10.860 1.00 92.69 79 GLY A N 1
ATOM 613 C CA . GLY A 1 79 ? 9.928 22.412 -10.232 1.00 92.69 79 GLY A CA 1
ATOM 614 C C . GLY A 1 79 ? 8.978 22.085 -9.076 1.00 92.69 79 GLY A C 1
ATOM 615 O O . GLY A 1 79 ? 8.380 23.003 -8.523 1.00 92.69 79 GLY A O 1
ATOM 616 N N . CYS A 1 80 ? 8.833 20.813 -8.685 1.00 91.19 80 CYS A N 1
ATOM 617 C CA . CYS A 1 80 ? 8.093 20.440 -7.482 1.00 91.19 80 CYS A CA 1
ATOM 618 C C . CYS A 1 80 ? 8.683 21.132 -6.252 1.00 91.19 80 CYS A C 1
ATOM 620 O O . CYS A 1 80 ? 9.874 20.978 -6.004 1.00 91.19 80 CYS A O 1
ATOM 622 N N . THR A 1 81 ? 7.855 21.834 -5.473 1.00 91.31 81 THR A N 1
ATOM 623 C CA . THR A 1 81 ? 8.252 22.542 -4.239 1.00 91.31 81 THR A CA 1
ATOM 624 C C . THR A 1 81 ? 7.668 21.936 -2.962 1.00 91.31 81 THR A C 1
ATOM 626 O O . THR A 1 81 ? 7.853 22.475 -1.874 1.00 91.31 81 THR A O 1
ATOM 629 N N . ALA A 1 82 ? 6.946 20.817 -3.072 1.00 80.69 82 ALA A N 1
ATOM 630 C CA . ALA A 1 82 ? 6.471 20.078 -1.908 1.00 80.69 82 ALA A CA 1
ATOM 631 C C . ALA A 1 82 ? 7.644 19.427 -1.153 1.00 80.69 82 ALA A C 1
ATOM 633 O O . ALA A 1 82 ? 8.656 19.088 -1.767 1.00 80.69 82 ALA A O 1
ATOM 634 N N . ASP A 1 83 ? 7.468 19.175 0.147 1.00 79.88 83 ASP A N 1
ATOM 635 C CA . ASP A 1 83 ? 8.483 18.540 1.009 1.00 79.88 83 ASP A CA 1
ATOM 636 C C . ASP A 1 83 ? 8.924 17.151 0.512 1.00 79.88 83 ASP A C 1
ATOM 638 O O . ASP A 1 83 ? 10.055 16.716 0.738 1.00 79.88 83 ASP A O 1
ATOM 642 N N . GLU A 1 84 ? 8.020 16.436 -0.160 1.00 80.44 84 GLU A N 1
ATOM 643 C CA . GLU A 1 84 ? 8.267 15.120 -0.740 1.00 80.44 84 GLU A CA 1
ATOM 644 C C . GLU A 1 84 ? 7.690 15.033 -2.154 1.00 80.44 84 GLU A C 1
ATOM 646 O O . GLU A 1 84 ? 6.594 15.528 -2.444 1.00 80.44 84 GLU A O 1
ATOM 651 N N . TYR A 1 85 ? 8.369 14.275 -3.008 1.00 85.88 85 TYR A N 1
ATOM 652 C CA . TYR A 1 85 ? 7.809 13.760 -4.252 1.00 85.88 85 TYR A CA 1
ATOM 653 C C . TYR A 1 85 ? 7.874 12.232 -4.259 1.00 85.88 85 TYR A C 1
ATOM 655 O O . TYR A 1 85 ? 8.543 11.594 -3.441 1.00 85.88 85 TYR A O 1
ATOM 663 N N . ARG A 1 86 ? 7.097 11.618 -5.152 1.00 87.75 86 ARG A N 1
ATOM 664 C CA . ARG A 1 86 ? 6.918 10.166 -5.194 1.00 87.75 86 ARG A CA 1
ATOM 665 C C . ARG A 1 86 ? 7.183 9.640 -6.588 1.00 87.75 86 ARG A C 1
ATOM 667 O O . ARG A 1 86 ? 6.666 10.203 -7.551 1.00 87.75 86 ARG A O 1
ATOM 674 N N . ILE A 1 87 ? 7.896 8.523 -6.669 1.00 93.88 87 ILE A N 1
ATOM 675 C CA . ILE A 1 87 ? 7.993 7.700 -7.878 1.00 93.88 87 ILE A CA 1
ATOM 676 C C . ILE A 1 87 ? 7.129 6.468 -7.643 1.00 93.88 87 ILE A C 1
ATOM 678 O O . ILE A 1 87 ? 7.276 5.774 -6.634 1.00 93.88 87 ILE A O 1
ATOM 682 N N . ARG A 1 88 ? 6.168 6.226 -8.533 1.00 93.88 88 ARG A N 1
ATOM 683 C CA . ARG A 1 88 ? 5.149 5.193 -8.357 1.00 93.88 88 ARG A CA 1
ATOM 684 C C . ARG A 1 88 ? 5.243 4.179 -9.478 1.00 93.88 88 ARG A C 1
ATOM 686 O O . ARG A 1 88 ? 5.019 4.507 -10.640 1.00 93.88 88 ARG A O 1
ATOM 693 N N . VAL A 1 89 ? 5.525 2.939 -9.104 1.00 96.25 89 VAL A N 1
ATOM 694 C CA . VAL A 1 89 ? 5.625 1.804 -10.016 1.00 96.25 89 VAL A CA 1
ATOM 695 C C . VAL A 1 89 ? 4.378 0.949 -9.878 1.00 96.25 89 VAL A C 1
ATOM 697 O O . VAL A 1 89 ? 4.035 0.492 -8.789 1.00 96.25 89 VAL A O 1
ATOM 700 N N . HIS A 1 90 ? 3.688 0.745 -10.991 1.00 94.06 90 HIS A N 1
ATOM 701 C CA . HIS A 1 90 ? 2.584 -0.191 -11.125 1.00 94.06 90 HIS A CA 1
ATOM 702 C C . HIS A 1 90 ? 3.093 -1.440 -11.836 1.00 94.06 90 HIS A C 1
ATOM 704 O O . HIS A 1 90 ? 3.560 -1.358 -12.976 1.00 94.06 90 HIS A O 1
ATOM 710 N N . PHE A 1 91 ? 2.986 -2.572 -11.156 1.00 97.31 91 PHE A N 1
ATOM 711 C CA . PHE A 1 91 ? 3.472 -3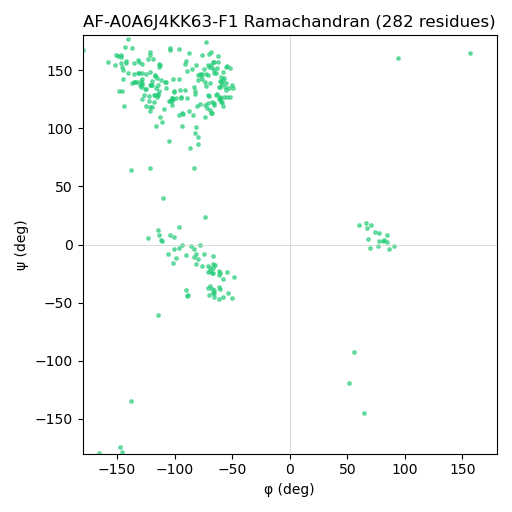.857 -11.637 1.00 97.31 91 PHE A CA 1
ATOM 712 C C . PHE A 1 91 ? 2.481 -4.502 -12.613 1.00 97.31 91 PHE A C 1
ATOM 714 O O . PHE A 1 91 ? 1.282 -4.204 -12.540 1.00 97.31 91 PHE A O 1
ATOM 721 N N . PRO A 1 92 ? 2.961 -5.374 -13.517 1.00 96.44 92 PRO A N 1
ATOM 722 C CA . PRO A 1 92 ? 2.087 -6.206 -14.334 1.00 96.44 92 PRO A CA 1
ATOM 723 C C . PRO A 1 92 ? 1.210 -7.108 -13.454 1.00 96.44 92 PRO A C 1
ATOM 725 O O . PRO A 1 92 ? 1.655 -7.632 -12.435 1.00 96.44 92 PRO A O 1
ATOM 728 N N . GLU A 1 93 ? -0.053 -7.264 -13.846 1.00 94.81 93 GLU A N 1
ATOM 729 C CA . GLU A 1 93 ? -1.091 -7.912 -13.038 1.00 94.81 93 GLU A CA 1
ATOM 730 C C . GLU A 1 93 ? -1.771 -9.113 -13.720 1.00 94.81 93 GLU A C 1
ATOM 732 O O . GLU A 1 93 ? -2.729 -9.666 -13.179 1.00 94.81 93 GLU A O 1
ATOM 737 N N . CYS A 1 94 ? -1.298 -9.514 -14.902 1.00 96.19 94 CYS A N 1
ATOM 738 C CA . CYS A 1 94 ? -1.808 -10.660 -15.648 1.00 96.19 94 CYS A CA 1
ATOM 739 C C . CYS A 1 94 ? -0.718 -11.714 -15.806 1.00 96.19 94 CYS A C 1
ATOM 741 O O . CYS A 1 94 ? 0.340 -11.434 -16.363 1.00 96.19 94 CYS A O 1
ATOM 743 N N . TRP A 1 95 ? -0.992 -12.922 -15.336 1.00 96.81 95 TRP A N 1
ATOM 744 C CA . TRP A 1 95 ? -0.047 -14.024 -15.233 1.00 96.81 95 TRP A CA 1
ATOM 745 C C . TRP A 1 95 ? -0.493 -15.196 -16.116 1.00 96.81 95 TRP A C 1
ATOM 747 O O . TRP A 1 95 ? -1.691 -15.428 -16.300 1.00 96.81 95 TRP A O 1
ATOM 757 N N . ASP A 1 96 ? 0.456 -15.933 -16.687 1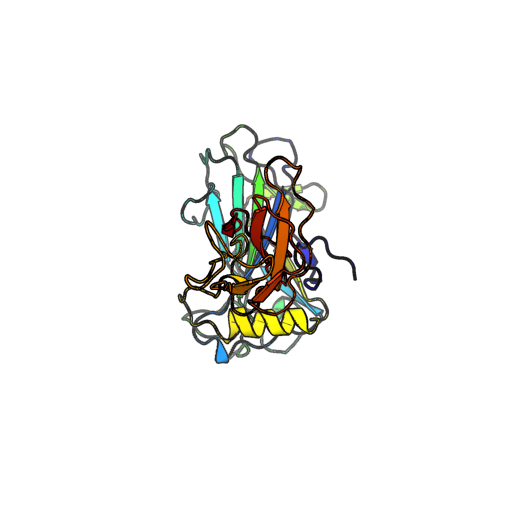.00 96.69 96 ASP A N 1
ATOM 758 C CA . ASP A 1 96 ? 0.194 -17.093 -17.554 1.00 96.69 96 ASP A CA 1
ATOM 759 C C . ASP A 1 96 ? 0.347 -18.454 -16.843 1.00 96.69 96 ASP A C 1
ATOM 761 O O . ASP A 1 96 ? 0.049 -19.493 -17.431 1.00 96.69 96 ASP A O 1
ATOM 765 N N . HIS A 1 97 ? 0.771 -18.451 -15.572 1.00 95.94 97 HIS A N 1
ATOM 766 C CA . HIS A 1 97 ? 1.089 -19.633 -14.758 1.00 95.94 97 HIS A CA 1
ATOM 767 C C . HIS A 1 97 ? 2.323 -20.443 -15.195 1.00 95.94 97 HIS A C 1
ATOM 769 O O . HIS A 1 97 ? 2.604 -21.478 -14.583 1.00 95.94 97 HIS A O 1
ATOM 775 N N . SER A 1 98 ? 3.080 -19.998 -16.199 1.00 96.81 98 SER A N 1
ATOM 776 C CA . SER A 1 98 ? 4.207 -20.757 -16.754 1.00 96.81 98 SER A CA 1
ATOM 777 C C . SER A 1 98 ? 5.403 -20.828 -15.801 1.00 96.81 98 SER A C 1
ATOM 779 O O . SER A 1 98 ? 6.044 -21.874 -15.686 1.00 96.81 98 SER A O 1
ATOM 781 N N . SER A 1 99 ? 5.681 -19.741 -15.078 1.00 96.88 99 SER A N 1
ATOM 782 C CA . SER A 1 99 ? 6.802 -19.636 -14.143 1.00 96.88 99 SER A CA 1
ATOM 783 C C . SER A 1 99 ? 6.448 -18.755 -12.935 1.00 96.88 99 SER A C 1
ATOM 785 O O . SER A 1 99 ? 5.310 -18.308 -12.772 1.00 96.88 99 SER A O 1
ATOM 787 N N . ARG A 1 100 ? 7.409 -18.564 -12.025 1.00 96.25 100 ARG A N 1
ATOM 788 C CA . ARG A 1 100 ? 7.346 -17.551 -10.956 1.00 96.25 100 ARG A CA 1
ATOM 789 C C . ARG A 1 100 ? 8.238 -16.346 -11.250 1.00 96.25 100 ARG A C 1
ATOM 791 O O . ARG A 1 100 ? 8.419 -15.505 -10.379 1.00 96.25 100 ARG A O 1
ATOM 798 N N . GLU A 1 101 ? 8.788 -16.286 -12.453 1.00 97.38 101 GLU A N 1
ATOM 799 C CA . GLU A 1 101 ? 9.721 -15.256 -12.879 1.00 97.38 101 GLU A CA 1
ATOM 800 C C . GLU A 1 101 ? 8.972 -14.072 -13.513 1.00 97.38 101 GLU A C 1
ATOM 802 O O . GLU A 1 101 ? 7.841 -14.238 -13.989 1.00 97.38 101 GLU A O 1
ATOM 807 N N . PRO A 1 102 ? 9.577 -12.872 -13.547 1.00 96.56 102 PRO A N 1
ATOM 808 C CA . PRO A 1 102 ? 8.904 -11.662 -14.021 1.00 96.56 102 PRO A CA 1
ATOM 809 C C . PRO A 1 102 ? 8.436 -11.711 -15.483 1.00 96.56 102 PRO A C 1
ATOM 811 O O . PRO A 1 102 ? 7.537 -10.964 -15.860 1.00 96.56 102 PRO A O 1
ATOM 814 N N . ASP A 1 103 ? 9.040 -12.563 -16.313 1.00 95.75 103 ASP A N 1
ATOM 815 C CA . ASP A 1 103 ? 8.715 -12.727 -17.735 1.00 95.75 103 ASP A CA 1
ATOM 816 C C . ASP A 1 103 ? 7.363 -13.417 -17.985 1.00 95.75 103 ASP A C 1
ATOM 818 O O . ASP A 1 103 ? 6.784 -13.255 -19.057 1.00 95.75 103 ASP A O 1
ATOM 822 N N . SER A 1 104 ? 6.830 -14.115 -16.979 1.00 96.81 104 SER A N 1
ATOM 823 C CA . SER A 1 104 ? 5.500 -14.739 -16.996 1.00 96.81 104 SER A CA 1
ATOM 824 C C . SER A 1 104 ? 4.345 -13.755 -16.774 1.00 96.81 104 SER A C 1
ATOM 826 O O . SER A 1 104 ? 3.179 -14.156 -16.726 1.00 96.81 104 SER A O 1
ATOM 828 N N . LEU A 1 105 ? 4.644 -12.466 -16.582 1.00 97.06 105 LEU A N 1
ATOM 829 C CA . LEU A 1 105 ? 3.682 -11.429 -16.223 1.00 97.06 105 LEU A CA 1
ATOM 830 C C . LEU A 1 105 ? 3.616 -10.331 -17.284 1.00 97.06 105 LEU A C 1
ATOM 832 O O . LEU A 1 105 ? 4.623 -9.793 -17.741 1.00 97.06 105 LEU A O 1
ATOM 836 N N . VAL A 1 106 ? 2.396 -9.910 -17.602 1.00 96.44 106 VAL A N 1
ATOM 837 C CA . VAL A 1 106 ? 2.133 -8.764 -18.474 1.00 96.44 106 VAL A CA 1
ATOM 838 C C . VAL A 1 106 ? 1.120 -7.823 -17.853 1.00 96.44 106 VAL A C 1
ATOM 840 O O . VAL A 1 106 ? 0.289 -8.192 -17.023 1.00 96.44 106 VAL A O 1
ATOM 843 N N . ARG A 1 107 ? 1.164 -6.569 -18.292 1.00 94.44 107 ARG A N 1
ATOM 844 C CA . ARG A 1 107 ? 0.186 -5.572 -17.881 1.00 94.44 107 ARG A CA 1
ATOM 845 C C . ARG A 1 107 ? -1.169 -5.789 -18.542 1.00 94.44 107 ARG A C 1
ATOM 847 O O . ARG A 1 107 ? -1.268 -5.983 -19.756 1.00 94.44 107 ARG A O 1
ATOM 854 N N . MET A 1 108 ? -2.224 -5.597 -17.759 1.00 92.12 108 MET A N 1
ATOM 855 C CA . MET A 1 108 ? -3.597 -5.569 -18.251 1.00 92.12 108 MET A CA 1
ATOM 856 C C . MET A 1 108 ? -3.840 -4.397 -19.218 1.00 92.12 108 MET A C 1
ATOM 858 O O . MET A 1 108 ? -3.620 -3.226 -18.877 1.00 92.12 108 MET A O 1
ATOM 862 N N . ARG A 1 109 ? -4.397 -4.683 -20.401 1.00 88.12 109 ARG A N 1
ATOM 863 C CA . ARG A 1 109 ? -4.806 -3.679 -21.401 1.00 88.12 109 ARG A CA 1
ATOM 864 C C . ARG A 1 109 ? -6.307 -3.778 -21.670 1.00 88.12 109 ARG A C 1
ATOM 866 O O . ARG A 1 109 ? -6.858 -4.866 -21.708 1.00 88.12 109 ARG A O 1
ATOM 873 N N . GLY A 1 110 ? -6.988 -2.641 -21.832 1.00 82.81 110 GLY A N 1
ATOM 874 C CA . GLY A 1 110 ? -8.426 -2.630 -22.155 1.00 82.81 110 GLY A CA 1
ATOM 875 C C . GLY A 1 110 ? -9.346 -3.177 -21.054 1.00 82.81 110 GLY A C 1
ATOM 876 O O . GLY A 1 110 ? -10.483 -3.533 -21.329 1.00 82.81 110 GLY A O 1
ATOM 877 N N . GLY A 1 111 ? -8.858 -3.255 -19.815 1.00 85.31 111 GLY A N 1
ATOM 878 C CA . GLY A 1 111 ? -9.660 -3.635 -18.652 1.00 85.31 111 GLY A CA 1
ATOM 879 C C . GLY A 1 111 ? -9.818 -5.141 -18.409 1.00 85.31 111 GLY A C 1
ATOM 880 O O . GLY A 1 111 ? -10.573 -5.548 -17.533 1.00 85.31 111 GLY A O 1
ATOM 881 N N . SER A 1 112 ? -9.099 -5.986 -19.145 1.00 90.88 112 SER A N 1
ATOM 882 C CA . SER A 1 112 ? -9.057 -7.423 -18.872 1.00 90.88 112 SER A CA 1
ATOM 883 C C . SER A 1 112 ? -7.692 -8.004 -19.203 1.00 90.88 112 SER A C 1
ATOM 885 O O . SER A 1 112 ? -6.915 -7.421 -19.967 1.00 90.88 112 SER A O 1
ATOM 887 N N . CYS A 1 113 ? -7.372 -9.126 -18.569 1.00 94.44 113 CYS A N 1
ATOM 888 C CA . CYS A 1 113 ? -6.147 -9.835 -18.876 1.00 94.44 113 CYS A CA 1
ATOM 889 C C . CYS A 1 113 ? -6.214 -10.466 -20.273 1.00 94.44 113 CYS A C 1
ATOM 891 O O . CYS A 1 113 ? -7.270 -10.973 -20.664 1.00 94.44 113 CYS A O 1
ATOM 893 N N . PRO A 1 114 ? -5.118 -10.414 -21.054 1.00 95.38 114 PRO A N 1
ATOM 894 C CA . PRO A 1 114 ? -5.097 -11.002 -22.385 1.00 95.38 114 PRO A CA 1
ATOM 895 C C . PRO A 1 114 ? -5.210 -12.527 -22.300 1.00 95.38 114 PRO A C 1
ATOM 897 O O . PRO A 1 114 ? -4.828 -13.135 -21.304 1.00 95.38 114 PRO A O 1
ATOM 900 N N . SER A 1 115 ? -5.668 -13.166 -23.378 1.00 96.00 115 SER A N 1
ATOM 901 C CA . SER A 1 115 ? -5.807 -14.629 -23.429 1.00 96.00 115 SER A CA 1
ATOM 902 C C . SER A 1 115 ? -4.490 -15.384 -23.235 1.00 96.00 115 SER A C 1
ATOM 904 O O . SER A 1 115 ? -4.516 -16.529 -22.797 1.00 96.00 115 SER A O 1
ATOM 906 N N . SER A 1 116 ? -3.349 -14.755 -23.535 1.00 96.50 116 SER A N 1
ATOM 907 C CA . SER A 1 116 ? -2.024 -15.321 -23.269 1.00 96.50 116 SER A CA 1
ATOM 908 C C . SER A 1 116 ? -1.663 -15.353 -21.782 1.00 96.50 116 SER A C 1
ATOM 910 O O . SER A 1 116 ? -0.835 -16.164 -21.402 1.00 96.50 116 SER A O 1
ATOM 912 N N . HIS A 1 117 ? -2.271 -14.494 -20.957 1.00 96.75 117 HIS A N 1
ATOM 913 C CA . HIS A 1 117 ? -1.989 -14.359 -19.523 1.00 96.75 117 HIS A CA 1
ATOM 914 C C . HIS A 1 117 ? -3.307 -14.214 -18.750 1.00 96.75 117 HIS A C 1
ATOM 916 O O . HIS A 1 117 ? -3.589 -13.143 -18.219 1.00 96.75 117 HIS A O 1
ATOM 922 N N . PRO A 1 118 ? -4.182 -15.232 -18.746 1.00 95.50 118 PRO A N 1
ATOM 923 C CA . PRO A 1 118 ? -5.585 -15.060 -18.369 1.00 95.50 118 PRO A CA 1
ATOM 924 C C . PRO A 1 118 ? -5.815 -14.887 -16.860 1.00 95.50 118 PRO A C 1
ATOM 926 O O . PRO A 1 118 ? -6.940 -14.598 -16.449 1.00 95.50 118 PRO A O 1
ATOM 929 N N . TYR A 1 119 ? -4.788 -15.073 -16.030 1.00 95.19 119 TYR A N 1
ATOM 930 C CA . TYR A 1 119 ? -4.922 -15.088 -14.579 1.00 95.19 119 TYR A CA 1
ATOM 931 C C . TYR A 1 119 ? -4.589 -13.722 -13.989 1.00 95.19 119 TYR A C 1
ATOM 933 O O . TYR A 1 119 ? -3.446 -13.273 -14.012 1.00 95.19 119 TYR A O 1
ATOM 941 N N . GLN A 1 120 ? -5.606 -13.049 -13.459 1.00 95.00 120 GLN A N 1
ATOM 942 C CA . GLN A 1 120 ? -5.442 -11.750 -12.822 1.00 95.00 120 GLN A CA 1
ATOM 943 C C . GLN A 1 120 ? -4.966 -11.919 -11.378 1.00 95.00 120 GLN A C 1
ATOM 945 O O . GLN A 1 120 ? -5.605 -12.620 -10.599 1.00 95.00 120 GLN A O 1
ATOM 950 N N . ILE A 1 121 ? -3.905 -11.213 -11.001 1.00 95.12 121 ILE A N 1
ATOM 951 C CA . ILE A 1 121 ? -3.490 -11.012 -9.604 1.00 95.12 121 ILE A CA 1
ATOM 952 C C . ILE A 1 121 ? -3.864 -9.584 -9.155 1.00 95.12 121 ILE A C 1
ATOM 954 O O . ILE A 1 121 ? -4.260 -8.763 -9.992 1.00 95.12 121 ILE A O 1
ATOM 958 N N . PRO A 1 122 ? -3.788 -9.238 -7.853 1.00 93.50 122 PRO A N 1
ATOM 959 C CA . PRO A 1 122 ? -3.977 -7.864 -7.417 1.00 93.50 122 PRO A CA 1
ATOM 960 C C . PRO A 1 122 ? -3.000 -6.945 -8.147 1.00 93.50 122 PRO A C 1
ATOM 962 O O . PRO A 1 122 ? -1.818 -7.260 -8.285 1.00 93.50 122 PRO A O 1
ATOM 965 N N . THR A 1 123 ? -3.469 -5.776 -8.567 1.00 91.06 123 THR A N 1
ATOM 966 C CA . THR A 1 123 ? -2.576 -4.731 -9.053 1.00 91.06 123 THR A CA 1
ATOM 967 C C . THR A 1 123 ? -1.761 -4.223 -7.873 1.00 91.06 123 THR A C 1
ATOM 969 O O . THR A 1 123 ? -2.306 -3.598 -6.955 1.00 91.06 123 THR A O 1
ATOM 972 N N . ILE A 1 124 ? -0.455 -4.476 -7.918 1.00 94.19 124 ILE A N 1
ATOM 973 C CA . ILE A 1 124 ? 0.502 -3.960 -6.947 1.00 94.19 124 ILE A CA 1
ATOM 974 C C . ILE A 1 124 ? 0.996 -2.607 -7.451 1.00 94.19 124 ILE A C 1
ATOM 976 O O . ILE A 1 124 ? 1.464 -2.474 -8.585 1.00 94.19 124 ILE A O 1
ATOM 980 N N . ARG A 1 125 ? 0.890 -1.583 -6.606 1.00 92.50 125 ARG A N 1
ATOM 981 C CA . ARG A 1 125 ? 1.520 -0.284 -6.831 1.00 92.50 125 ARG A CA 1
ATOM 982 C C . ARG A 1 125 ? 2.448 0.027 -5.678 1.00 92.50 125 ARG A C 1
ATOM 984 O O . ARG A 1 125 ? 1.990 0.234 -4.557 1.00 92.50 125 ARG A O 1
ATOM 991 N N . MET A 1 126 ? 3.726 0.165 -5.980 1.00 93.75 126 MET A N 1
ATOM 992 C CA . MET A 1 126 ? 4.709 0.659 -5.034 1.00 93.75 126 MET A CA 1
ATOM 993 C C . MET A 1 126 ? 4.893 2.163 -5.220 1.00 93.75 126 MET A C 1
ATOM 995 O O . MET A 1 126 ? 5.116 2.631 -6.330 1.00 93.75 126 MET A O 1
ATOM 999 N N . SER A 1 127 ? 4.755 2.928 -4.143 1.00 89.44 127 SER A N 1
ATOM 1000 C CA . SER A 1 127 ? 4.984 4.371 -4.100 1.00 89.44 127 SER A CA 1
ATOM 1001 C C . SER A 1 127 ? 6.203 4.631 -3.234 1.00 89.44 127 SER A C 1
ATOM 1003 O O . SER A 1 127 ? 6.142 4.446 -2.019 1.00 89.44 127 SER A O 1
ATOM 1005 N N . VAL A 1 128 ? 7.298 5.043 -3.859 1.00 91.75 128 VAL A N 1
ATOM 1006 C CA . VAL A 1 128 ? 8.557 5.364 -3.186 1.00 91.75 128 VAL A CA 1
ATOM 1007 C C . VAL A 1 128 ? 8.588 6.857 -2.906 1.00 91.75 128 VAL A C 1
ATOM 1009 O O . VAL A 1 128 ? 8.363 7.652 -3.817 1.00 91.75 128 VAL A O 1
ATOM 1012 N N . HIS A 1 129 ? 8.806 7.231 -1.649 1.00 87.56 129 HIS A N 1
ATOM 1013 C CA . HIS A 1 129 ? 8.803 8.620 -1.199 1.00 87.56 129 HIS A CA 1
ATOM 1014 C C . HIS A 1 129 ? 10.233 9.118 -1.030 1.00 87.56 129 HIS A C 1
ATOM 1016 O O . HIS A 1 129 ? 10.992 8.525 -0.262 1.00 87.56 129 HIS A O 1
ATOM 1022 N N . TYR A 1 130 ? 10.559 10.222 -1.692 1.00 89.31 130 TYR A N 1
ATOM 1023 C CA . TYR A 1 130 ? 11.849 10.894 -1.580 1.00 89.31 130 TYR A CA 1
ATOM 1024 C C . TYR A 1 130 ? 11.648 12.292 -1.005 1.00 89.31 130 TYR A C 1
ATOM 1026 O O . TYR A 1 130 ? 10.631 12.939 -1.272 1.00 89.31 130 TYR A O 1
ATOM 1034 N N . GLU A 1 131 ? 12.610 12.744 -0.203 1.00 84.69 131 GLU A N 1
ATOM 1035 C CA . GLU A 1 131 ? 12.669 14.150 0.192 1.00 84.69 131 GLU A CA 1
ATOM 1036 C C . GLU A 1 131 ? 12.958 15.022 -1.017 1.00 84.69 131 GLU A C 1
ATOM 1038 O O . GLU A 1 131 ? 13.692 14.630 -1.923 1.00 84.69 131 GLU A O 1
ATOM 1043 N N . ASN A 1 132 ? 12.416 16.231 -0.995 1.00 83.94 132 ASN A N 1
ATOM 1044 C CA . ASN A 1 132 ? 12.824 17.278 -1.908 1.00 83.94 132 ASN A CA 1
ATOM 1045 C C . ASN A 1 132 ? 14.027 18.032 -1.325 1.00 83.94 132 ASN A C 1
ATOM 1047 O O . ASN A 1 132 ? 13.876 19.053 -0.645 1.00 83.94 132 ASN A O 1
ATOM 1051 N N . VAL A 1 133 ? 15.228 17.487 -1.527 1.00 76.31 133 VAL A N 1
ATOM 1052 C CA . VAL A 1 133 ? 16.466 18.075 -1.006 1.00 76.31 133 VAL A CA 1
ATOM 1053 C C . VAL A 1 133 ? 16.695 19.423 -1.695 1.00 76.31 133 VAL A C 1
ATOM 1055 O O . VAL A 1 133 ? 16.792 19.505 -2.911 1.00 76.31 133 VAL A O 1
ATOM 1058 N N . GLY A 1 134 ? 16.747 20.507 -0.915 1.00 77.81 134 GLY A N 1
ATOM 1059 C CA . GLY A 1 134 ? 16.850 21.873 -1.450 1.00 77.81 134 GLY A CA 1
ATOM 1060 C C . GLY A 1 134 ? 15.508 22.570 -1.708 1.00 77.81 134 GLY A C 1
ATOM 1061 O O . GLY A 1 134 ? 15.502 23.740 -2.081 1.00 77.81 134 GLY A O 1
ATOM 1062 N N . GLY A 1 135 ? 14.376 21.901 -1.453 1.00 83.25 135 GLY A N 1
ATOM 1063 C CA . GLY A 1 135 ? 13.033 22.493 -1.512 1.00 83.25 135 GLY A CA 1
ATOM 1064 C C . GLY A 1 135 ? 12.475 22.697 -2.923 1.00 83.25 135 GLY A C 1
ATOM 1065 O O . GLY A 1 135 ? 11.339 23.149 -3.062 1.00 83.25 135 GLY A O 1
ATOM 1066 N N . VAL A 1 136 ? 13.238 22.358 -3.965 1.00 89.56 136 VAL A N 1
ATOM 1067 C CA . VAL A 1 136 ? 12.769 22.311 -5.349 1.00 89.56 136 VAL A CA 1
ATOM 1068 C C . VAL A 1 136 ? 13.499 21.221 -6.141 1.00 89.56 136 VAL A C 1
ATOM 1070 O O . VAL A 1 136 ? 14.724 21.148 -6.124 1.00 89.56 136 VAL A O 1
ATOM 1073 N N . LEU A 1 137 ? 12.753 20.392 -6.879 1.00 90.69 137 LEU A N 1
ATOM 1074 C CA . LEU A 1 137 ? 13.337 19.368 -7.752 1.00 90.69 137 LEU A CA 1
ATOM 1075 C C . LEU A 1 137 ? 13.809 20.004 -9.071 1.00 90.69 137 LEU A C 1
ATOM 1077 O O . LEU A 1 137 ? 13.019 20.140 -10.009 1.00 90.69 137 LEU A O 1
ATOM 1081 N N . GLU A 1 138 ? 15.075 20.422 -9.148 1.00 87.00 138 GLU A N 1
ATOM 1082 C CA . GLU A 1 138 ? 15.595 21.201 -10.289 1.00 87.00 138 GLU A CA 1
ATOM 1083 C C . GLU A 1 138 ? 16.142 20.365 -11.453 1.00 87.00 138 GLU A C 1
ATOM 1085 O O . GLU A 1 138 ? 15.929 20.711 -12.616 1.00 87.00 138 GLU A O 1
ATOM 1090 N N . GLY A 1 139 ? 16.906 19.312 -11.163 1.00 76.75 139 GLY A N 1
ATOM 1091 C CA . GLY A 1 139 ? 17.875 18.755 -12.114 1.00 76.75 139 GLY A CA 1
ATOM 1092 C C . GLY A 1 139 ? 17.772 17.250 -12.249 1.00 76.75 139 GLY A C 1
ATOM 1093 O O . GLY A 1 139 ? 17.179 16.614 -11.382 1.00 76.75 139 GLY A O 1
ATOM 1094 N N . PRO A 1 140 ? 18.268 16.679 -13.363 1.00 90.44 140 PRO A N 1
ATOM 1095 C CA . PRO A 1 140 ? 17.742 15.438 -13.897 1.00 90.44 140 PRO A CA 1
ATOM 1096 C C . PRO A 1 140 ? 17.744 14.350 -12.838 1.00 90.44 140 PRO A C 1
ATOM 1098 O O . PRO A 1 140 ? 18.773 14.062 -12.228 1.00 90.44 140 PRO A O 1
ATOM 1101 N N . LEU A 1 141 ? 16.578 13.739 -12.653 1.00 93.56 141 LEU A N 1
ATOM 1102 C CA . LEU A 1 141 ? 16.472 12.606 -11.762 1.00 93.56 141 LEU A CA 1
ATOM 1103 C C . LEU A 1 141 ? 17.297 11.462 -12.355 1.00 93.56 141 LEU A C 1
ATOM 1105 O O . LEU A 1 141 ? 17.039 11.016 -13.481 1.00 93.56 141 LEU A O 1
ATOM 1109 N N . GLN A 1 142 ? 18.271 10.993 -11.587 1.00 94.81 142 GLN A N 1
ATOM 1110 C CA . GLN A 1 142 ? 19.052 9.814 -11.912 1.00 94.81 142 GLN A CA 1
ATOM 1111 C C . GLN A 1 142 ? 18.773 8.697 -10.915 1.00 94.81 142 GLN A C 1
ATOM 1113 O O . GLN A 1 142 ? 18.415 8.945 -9.768 1.00 94.81 142 GLN A O 1
ATOM 1118 N N . VAL A 1 143 ? 18.941 7.457 -11.350 1.00 95.19 143 VAL A N 1
ATOM 1119 C CA . VAL A 1 143 ? 18.623 6.254 -10.584 1.00 95.19 143 VAL A CA 1
ATOM 1120 C C . VAL A 1 143 ? 19.831 5.331 -10.595 1.00 95.19 143 VAL A C 1
ATOM 1122 O O . VAL A 1 143 ? 20.507 5.205 -11.618 1.00 95.19 143 VAL A O 1
ATOM 1125 N N . SER A 1 144 ? 20.114 4.687 -9.467 1.00 94.50 144 SER A N 1
ATOM 1126 C CA . SER A 1 144 ? 21.225 3.746 -9.358 1.00 94.50 144 SER A CA 1
ATOM 1127 C C . SER A 1 144 ? 21.035 2.578 -10.331 1.00 94.50 144 SER A C 1
ATOM 1129 O O . SER A 1 144 ? 20.005 1.902 -10.281 1.00 94.50 144 SER A O 1
ATOM 1131 N N . ALA A 1 145 ? 22.033 2.319 -11.174 1.00 93.25 145 ALA A N 1
ATOM 1132 C CA . ALA A 1 145 ? 22.001 1.297 -12.223 1.00 93.25 145 ALA A CA 1
ATOM 1133 C C . ALA A 1 145 ? 22.994 0.137 -12.000 1.00 93.25 145 ALA A C 1
ATOM 1135 O O . ALA A 1 145 ? 23.142 -0.734 -12.853 1.00 93.25 145 ALA A O 1
ATOM 1136 N N . GLY A 1 146 ? 23.641 0.095 -10.830 1.00 88.38 146 GLY A N 1
ATOM 1137 C CA . GLY A 1 146 ? 24.661 -0.900 -10.488 1.00 88.38 146 GLY A CA 1
ATOM 1138 C C . GLY A 1 146 ? 26.081 -0.415 -10.784 1.00 88.38 146 GLY A C 1
ATOM 1139 O O . GLY A 1 146 ? 26.285 0.566 -11.487 1.00 88.38 146 GLY A O 1
ATOM 1140 N N . GLY A 1 147 ? 27.089 -1.045 -10.169 1.00 87.56 147 GLY A N 1
ATOM 1141 C CA . GLY A 1 147 ? 28.500 -0.680 -10.382 1.00 87.56 147 GLY A CA 1
ATOM 1142 C C . GLY A 1 147 ? 28.879 0.765 -10.007 1.00 87.56 147 GLY A C 1
ATOM 1143 O O . GLY A 1 147 ? 29.921 1.242 -10.443 1.00 87.56 147 GLY A O 1
ATOM 1144 N N . GLY A 1 148 ? 28.047 1.460 -9.221 1.00 87.19 148 GLY A N 1
ATOM 1145 C CA . GLY A 1 148 ? 28.197 2.889 -8.912 1.00 87.19 148 GLY A CA 1
ATOM 1146 C C . GLY A 1 148 ? 27.666 3.839 -9.997 1.00 87.19 148 GLY A C 1
ATOM 1147 O O . GLY A 1 148 ? 27.790 5.052 -9.852 1.00 87.19 148 GLY A O 1
ATOM 1148 N N . GLU A 1 149 ? 27.075 3.313 -11.071 1.00 93.44 149 GLU A N 1
ATOM 1149 C CA . GLU A 1 149 ? 26.497 4.097 -12.159 1.00 93.44 149 GLU A CA 1
ATOM 1150 C C . GLU A 1 149 ? 25.107 4.642 -11.800 1.00 93.44 149 GLU A C 1
ATOM 1152 O O . GLU A 1 149 ? 24.317 3.990 -11.110 1.00 93.44 149 GLU A O 1
ATOM 1157 N N . PHE A 1 150 ? 24.806 5.837 -12.312 1.00 94.62 150 PHE A N 1
ATOM 1158 C CA . PHE A 1 150 ? 23.501 6.479 -12.224 1.00 94.62 150 PHE A CA 1
ATOM 1159 C C . PHE A 1 150 ? 23.000 6.841 -13.624 1.00 94.62 150 PHE A C 1
ATOM 1161 O O . PHE A 1 150 ? 23.615 7.641 -14.331 1.00 94.62 150 PHE A O 1
ATOM 1168 N N . LEU A 1 151 ? 21.863 6.268 -14.013 1.00 95.31 151 LEU A N 1
ATOM 1169 C CA . LEU A 1 151 ? 21.216 6.491 -15.309 1.00 95.31 151 LEU A CA 1
ATOM 1170 C C . LEU A 1 151 ? 20.003 7.407 -15.163 1.00 95.31 151 LEU A C 1
ATOM 1172 O O . LEU A 1 151 ? 19.558 7.673 -14.054 1.00 95.31 151 LEU A O 1
ATOM 1176 N N . GLY A 1 152 ? 19.461 7.910 -16.271 1.00 94.12 152 GLY A N 1
ATOM 1177 C CA . GLY A 1 152 ? 18.273 8.769 -16.231 1.00 94.12 152 GLY A CA 1
ATOM 1178 C C . GLY A 1 152 ? 17.030 8.066 -15.670 1.00 94.12 152 GLY A C 1
ATOM 1179 O O . GLY A 1 152 ? 16.942 6.839 -15.658 1.00 94.12 152 GLY A O 1
ATOM 1180 N N . ALA A 1 153 ? 16.037 8.862 -15.265 1.00 92.25 153 ALA A N 1
ATOM 1181 C CA . ALA A 1 153 ? 14.762 8.417 -14.690 1.00 92.25 153 ALA A CA 1
ATOM 1182 C C . ALA A 1 153 ? 14.036 7.302 -15.467 1.00 92.25 153 ALA A C 1
ATOM 1184 O O . ALA A 1 153 ? 13.308 6.515 -14.867 1.00 92.25 153 ALA A O 1
ATOM 1185 N N . ASP A 1 154 ? 14.241 7.209 -16.782 1.00 90.81 154 ASP A N 1
ATOM 1186 C CA . ASP A 1 154 ? 13.655 6.165 -17.631 1.00 90.81 154 ASP A CA 1
ATOM 1187 C C . ASP A 1 154 ? 14.157 4.748 -17.310 1.00 90.81 154 ASP A C 1
ATOM 1189 O O . ASP A 1 154 ? 13.514 3.773 -17.702 1.00 90.81 154 ASP A O 1
ATOM 1193 N N . PHE A 1 155 ? 15.283 4.623 -16.598 1.00 94.06 155 PHE A N 1
ATOM 1194 C CA . PHE A 1 155 ? 15.822 3.350 -16.112 1.00 94.06 155 PHE A CA 1
ATOM 1195 C C . PHE A 1 155 ? 15.167 2.887 -14.795 1.00 94.06 155 PHE A C 1
ATOM 1197 O O . PHE A 1 155 ? 15.460 1.799 -14.294 1.00 94.06 155 PHE A O 1
ATOM 1204 N N . PHE A 1 156 ? 14.272 3.695 -14.209 1.00 94.50 156 PHE A N 1
ATOM 1205 C CA . PHE A 1 156 ? 13.622 3.351 -12.948 1.00 94.50 156 PHE A CA 1
ATOM 1206 C C . PHE A 1 156 ? 12.797 2.068 -13.097 1.00 94.50 156 PHE A C 1
ATOM 1208 O O . PHE A 1 156 ? 11.889 1.968 -13.928 1.00 94.50 156 PHE A O 1
ATOM 1215 N N . HIS A 1 157 ? 13.079 1.110 -12.225 1.00 94.94 157 HIS A N 1
ATOM 1216 C CA . HIS A 1 157 ? 12.265 -0.072 -12.017 1.00 94.94 157 HIS A CA 1
ATOM 1217 C C . HIS A 1 157 ? 12.145 -0.349 -10.524 1.00 94.94 157 HIS A C 1
ATOM 1219 O O . HIS A 1 157 ? 12.806 0.276 -9.695 1.00 94.94 157 HIS A O 1
ATOM 1225 N N . ALA A 1 158 ? 11.255 -1.262 -10.191 1.00 97.19 158 ALA A N 1
ATOM 1226 C CA . ALA A 1 158 ? 11.101 -1.776 -8.850 1.00 97.19 158 ALA A CA 1
ATOM 1227 C C . ALA A 1 158 ? 10.794 -3.259 -8.907 1.00 97.19 158 ALA A C 1
ATOM 1229 O O . ALA A 1 158 ? 10.219 -3.723 -9.896 1.00 97.19 158 ALA A O 1
ATOM 1230 N N . ASP A 1 159 ? 11.082 -3.944 -7.805 1.00 97.06 159 ASP A N 1
ATOM 1231 C CA . ASP A 1 159 ? 10.908 -5.384 -7.704 1.00 97.06 159 ASP A CA 1
ATOM 1232 C C . ASP A 1 159 ? 10.029 -5.750 -6.513 1.00 97.06 159 ASP A C 1
ATOM 1234 O O . ASP A 1 159 ? 10.056 -5.106 -5.458 1.00 97.06 159 ASP A O 1
ATOM 1238 N N . VAL A 1 160 ? 9.264 -6.823 -6.685 1.00 97.44 160 VAL A N 1
ATOM 1239 C CA . VAL A 1 160 ? 8.512 -7.483 -5.620 1.00 97.44 160 VAL A CA 1
ATOM 1240 C C . VAL A 1 160 ? 8.880 -8.952 -5.619 1.00 97.44 160 VAL A C 1
ATOM 1242 O O . VAL A 1 160 ? 8.753 -9.629 -6.636 1.00 97.44 160 VAL A O 1
ATOM 1245 N N . PHE A 1 161 ? 9.247 -9.457 -4.448 1.00 96.44 161 PHE A N 1
ATOM 1246 C CA . PHE A 1 161 ? 9.386 -10.884 -4.192 1.00 96.44 161 PHE A CA 1
ATOM 1247 C C . PHE A 1 161 ? 8.276 -11.295 -3.232 1.00 96.44 161 PHE A C 1
ATOM 1249 O O . PHE A 1 161 ? 8.309 -10.964 -2.041 1.00 96.44 161 PHE A O 1
ATOM 1256 N N . ALA A 1 162 ? 7.265 -11.983 -3.763 1.00 94.38 162 ALA A N 1
ATOM 1257 C CA . ALA A 1 162 ? 6.118 -12.423 -2.989 1.00 94.38 162 ALA A CA 1
ATOM 1258 C C . ALA A 1 162 ? 6.545 -13.497 -1.982 1.00 94.38 162 ALA A C 1
ATOM 1260 O O . ALA A 1 162 ? 6.928 -14.610 -2.348 1.00 94.38 162 ALA A O 1
ATOM 1261 N N . ALA A 1 163 ? 6.473 -13.164 -0.696 1.00 91.38 163 ALA A N 1
ATOM 1262 C CA . ALA A 1 163 ? 6.702 -14.133 0.364 1.00 91.38 163 ALA A CA 1
ATOM 1263 C C . ALA A 1 163 ? 5.520 -15.105 0.483 1.00 91.38 163 ALA A C 1
ATOM 1265 O O . ALA A 1 163 ? 4.485 -14.946 -0.167 1.00 91.38 163 ALA A O 1
ATOM 1266 N N . SER A 1 164 ? 5.677 -16.111 1.345 1.00 86.00 164 SER A N 1
ATOM 1267 C CA . SER A 1 164 ? 4.554 -16.957 1.733 1.00 86.00 164 SER A CA 1
ATOM 1268 C C . SER A 1 164 ? 3.448 -16.123 2.356 1.00 86.00 164 SER A C 1
ATOM 1270 O O . SER A 1 164 ? 3.679 -15.397 3.323 1.00 86.00 164 SER A O 1
ATOM 1272 N N . GLN A 1 165 ? 2.259 -16.216 1.765 1.00 81.44 165 GLN A N 1
ATOM 1273 C CA . GLN A 1 165 ? 1.129 -15.381 2.153 1.00 81.44 165 GLN A CA 1
ATOM 1274 C C . GLN A 1 165 ? 0.451 -15.964 3.395 1.00 81.44 165 GLN A C 1
ATOM 1276 O O . GLN A 1 165 ? -0.323 -16.921 3.278 1.00 81.44 165 GLN A O 1
ATOM 1281 N N . GLU A 1 166 ? 0.748 -15.375 4.558 1.00 82.50 166 GLU A N 1
ATOM 1282 C CA . GLU A 1 166 ? 0.108 -15.668 5.848 1.00 82.50 166 GLU A CA 1
ATOM 1283 C C . GLU A 1 166 ? -1.428 -15.526 5.757 1.00 82.50 166 GLU A C 1
ATOM 1285 O O . GLU A 1 166 ? -1.922 -14.759 4.919 1.00 82.50 166 GLU A O 1
ATOM 1290 N N . PRO A 1 167 ? -2.206 -16.226 6.606 1.00 86.94 167 PRO A N 1
ATOM 1291 C CA . PRO A 1 167 ? -3.669 -16.141 6.604 1.00 86.94 167 PRO A CA 1
ATOM 1292 C C . PRO A 1 167 ? -4.196 -14.700 6.639 1.00 86.94 167 PRO A C 1
ATOM 1294 O O . PRO A 1 167 ? -5.001 -14.332 5.786 1.00 86.94 167 PRO A O 1
ATOM 1297 N N . ASP A 1 168 ? -3.643 -13.857 7.515 1.00 85.56 168 ASP A N 1
ATOM 1298 C CA . ASP A 1 168 ? -4.044 -12.451 7.660 1.00 85.56 168 ASP A CA 1
ATOM 1299 C C . ASP A 1 168 ? -3.823 -11.639 6.375 1.00 85.56 168 ASP A C 1
ATOM 1301 O O . ASP A 1 168 ? -4.646 -10.796 6.006 1.00 85.56 168 ASP A O 1
ATOM 1305 N N . PHE A 1 169 ? -2.742 -11.922 5.635 1.00 86.75 169 PHE A N 1
ATOM 1306 C CA . PHE A 1 169 ? -2.510 -11.282 4.341 1.00 86.75 169 PHE A CA 1
ATOM 1307 C C . PHE A 1 169 ? -3.574 -11.706 3.320 1.00 86.75 169 PHE A C 1
ATOM 1309 O O . PHE A 1 169 ? -4.090 -10.891 2.554 1.00 86.75 169 PHE A O 1
ATOM 1316 N N . ARG A 1 170 ? -3.938 -12.989 3.292 1.00 87.50 170 ARG A N 1
ATOM 1317 C CA . ARG A 1 170 ? -4.975 -13.481 2.372 1.00 87.50 170 ARG A CA 1
ATOM 1318 C C . ARG A 1 170 ? -6.344 -12.896 2.712 1.00 87.50 170 ARG A C 1
ATOM 1320 O O . ARG A 1 170 ? -7.082 -12.520 1.799 1.00 87.50 170 ARG A O 1
ATOM 1327 N N . ASP A 1 171 ? -6.652 -12.766 3.997 1.00 87.88 171 ASP A N 1
ATOM 1328 C CA . ASP A 1 171 ? -7.907 -12.191 4.473 1.00 87.88 171 ASP A CA 1
ATOM 1329 C C . ASP A 1 171 ? -8.015 -10.702 4.135 1.00 87.88 171 ASP A C 1
ATOM 1331 O O . ASP A 1 171 ? -9.058 -10.269 3.628 1.00 87.88 171 ASP A O 1
ATOM 1335 N N . ILE A 1 172 ? -6.935 -9.925 4.296 1.00 85.44 172 ILE A N 1
ATOM 1336 C CA . ILE A 1 172 ? -6.954 -8.508 3.912 1.00 85.44 172 ILE A CA 1
ATOM 1337 C C . ILE A 1 172 ? -7.074 -8.335 2.394 1.00 85.44 172 ILE A C 1
ATOM 1339 O O . ILE A 1 172 ? -7.830 -7.475 1.950 1.00 85.44 172 ILE A O 1
ATOM 1343 N N . ILE A 1 173 ? -6.429 -9.177 1.574 1.00 89.12 173 ILE A N 1
ATOM 1344 C CA . ILE A 1 173 ? -6.619 -9.150 0.112 1.00 89.12 173 ILE A CA 1
ATOM 1345 C C . ILE A 1 173 ? -8.074 -9.458 -0.237 1.00 89.12 173 ILE A C 1
ATOM 1347 O O . ILE A 1 173 ? -8.707 -8.705 -0.978 1.00 89.12 173 ILE A O 1
ATOM 1351 N N . LYS A 1 174 ? -8.663 -10.498 0.352 1.00 88.81 174 LYS A N 1
ATOM 1352 C CA . LYS A 1 174 ? -10.068 -10.829 0.107 1.00 88.81 174 LYS A CA 1
ATOM 1353 C C . LYS A 1 174 ? -10.997 -9.668 0.472 1.00 88.81 174 LYS A C 1
ATOM 1355 O O . LYS A 1 174 ? -11.885 -9.307 -0.299 1.00 88.81 174 LYS A O 1
ATOM 1360 N N . LYS A 1 175 ? -10.776 -9.053 1.632 1.00 87.44 175 LYS A N 1
ATOM 1361 C CA . LYS A 1 175 ? -11.600 -7.958 2.148 1.00 87.44 175 LYS A CA 1
ATOM 1362 C C . LYS A 1 175 ? -11.432 -6.656 1.364 1.00 87.44 175 LYS A C 1
ATOM 1364 O O . LYS A 1 175 ? -12.423 -5.992 1.083 1.00 87.44 175 LYS A O 1
ATOM 1369 N N . CYS A 1 176 ? -10.197 -6.296 1.029 1.00 86.50 176 CYS A N 1
ATOM 1370 C CA . CYS A 1 176 ? -9.835 -4.977 0.508 1.00 86.50 176 CYS A CA 1
ATOM 1371 C C . CYS A 1 176 ? -9.626 -4.929 -1.003 1.00 86.50 176 CYS A C 1
ATOM 1373 O O . CYS A 1 176 ? -9.606 -3.843 -1.578 1.00 86.50 176 CYS A O 1
ATOM 1375 N N . VAL A 1 177 ? -9.469 -6.088 -1.641 1.00 90.88 177 VAL A N 1
ATOM 1376 C CA . VAL A 1 177 ? -9.296 -6.218 -3.087 1.00 90.88 177 VAL A CA 1
ATOM 1377 C C . VAL A 1 177 ? -10.485 -6.954 -3.686 1.00 90.88 177 VAL A C 1
ATOM 1379 O O . VAL A 1 177 ? -11.194 -6.368 -4.492 1.00 90.88 177 VAL A O 1
ATOM 1382 N N . ASN A 1 178 ? -10.750 -8.202 -3.288 1.00 90.88 178 ASN A N 1
ATOM 1383 C CA . ASN A 1 178 ? -11.789 -9.010 -3.943 1.00 90.88 178 ASN A CA 1
ATOM 1384 C C . ASN A 1 178 ? -13.217 -8.506 -3.687 1.00 90.88 178 ASN A C 1
ATOM 1386 O O . ASN A 1 178 ? -14.059 -8.580 -4.579 1.00 90.88 178 ASN A O 1
ATOM 1390 N N . ASN A 1 179 ? -13.483 -7.989 -2.486 1.00 88.69 179 ASN A N 1
ATOM 1391 C CA . ASN A 1 179 ? -14.810 -7.531 -2.063 1.00 88.69 179 ASN A CA 1
ATOM 1392 C C . ASN A 1 179 ? -15.026 -6.015 -2.231 1.00 88.69 179 ASN A C 1
ATOM 1394 O O . ASN A 1 179 ? -15.970 -5.463 -1.665 1.00 88.69 179 ASN A O 1
ATOM 1398 N N . VAL A 1 180 ? -14.167 -5.331 -2.993 1.00 86.56 180 VAL A N 1
ATOM 1399 C CA . VAL A 1 180 ? -14.275 -3.890 -3.261 1.00 86.56 180 VAL A CA 1
ATOM 1400 C C . VAL A 1 180 ? -14.385 -3.674 -4.767 1.00 86.56 180 VAL A C 1
ATOM 1402 O O . VAL A 1 180 ? -13.452 -3.972 -5.505 1.00 86.56 180 VAL A O 1
ATOM 1405 N N . ALA A 1 181 ? -15.527 -3.157 -5.227 1.00 86.56 181 ALA A N 1
ATOM 1406 C CA . ALA A 1 181 ? -15.745 -2.859 -6.643 1.00 86.56 181 ALA A CA 1
ATOM 1407 C C . ALA A 1 181 ? -14.769 -1.785 -7.161 1.00 86.56 181 ALA A C 1
ATOM 1409 O O . ALA A 1 181 ? -14.337 -0.914 -6.402 1.00 86.56 181 ALA A O 1
ATOM 1410 N N . ASP A 1 182 ? -14.449 -1.812 -8.461 1.00 83.69 182 ASP A N 1
ATOM 1411 C CA . ASP A 1 182 ? -13.527 -0.824 -9.041 1.00 83.69 182 ASP A CA 1
ATOM 1412 C C . ASP A 1 182 ? -14.075 0.599 -8.877 1.00 83.69 182 ASP A C 1
ATOM 1414 O O . ASP A 1 182 ? -15.260 0.853 -9.095 1.00 83.69 182 ASP A O 1
ATOM 1418 N N . GLY A 1 183 ? -13.212 1.530 -8.476 1.00 76.25 183 GLY A N 1
ATOM 1419 C CA . GLY A 1 183 ? -13.584 2.918 -8.200 1.00 76.25 183 GLY A CA 1
ATOM 1420 C C . GLY A 1 183 ? -14.445 3.138 -6.948 1.00 76.25 183 GLY A C 1
ATOM 1421 O O . GLY A 1 183 ? -14.712 4.293 -6.612 1.00 76.25 183 GLY A O 1
ATOM 1422 N N . ALA A 1 184 ? -14.858 2.087 -6.232 1.00 81.88 184 ALA A N 1
ATOM 1423 C CA . ALA A 1 184 ? -15.535 2.241 -4.950 1.00 81.88 184 ALA A CA 1
ATOM 1424 C C . ALA A 1 184 ? -14.562 2.744 -3.877 1.00 81.88 184 ALA A C 1
ATOM 1426 O O . ALA A 1 184 ? -13.359 2.479 -3.920 1.00 81.88 184 ALA A O 1
ATOM 1427 N N . VAL A 1 185 ? -15.093 3.449 -2.876 1.00 74.38 185 VAL A N 1
ATOM 1428 C CA . VAL A 1 185 ? -14.322 3.800 -1.680 1.00 74.38 185 VAL A CA 1
ATOM 1429 C C . VAL A 1 185 ? -14.115 2.519 -0.862 1.00 74.38 185 VAL A C 1
ATOM 1431 O O . VAL A 1 185 ? -15.108 1.939 -0.415 1.00 74.38 185 VAL A O 1
ATOM 1434 N N . PRO A 1 186 ? -12.868 2.059 -0.644 1.00 77.25 186 PRO A N 1
ATOM 1435 C CA . PRO A 1 186 ? -12.627 0.874 0.168 1.00 77.25 186 PRO A CA 1
ATOM 1436 C C . PRO A 1 186 ? -13.026 1.115 1.632 1.00 77.25 186 PRO A C 1
ATOM 1438 O O . PRO A 1 186 ? -13.003 2.262 2.092 1.00 77.25 186 PRO A O 1
ATOM 1441 N N . PRO A 1 187 ? -13.318 0.056 2.407 1.00 72.69 187 PRO A N 1
ATOM 1442 C CA . PRO A 1 187 ? -13.491 0.167 3.855 1.00 72.69 187 PRO A CA 1
ATOM 1443 C C . PRO A 1 187 ? -12.304 0.886 4.528 1.00 72.69 187 PRO A C 1
ATOM 1445 O O . PRO A 1 187 ? -11.182 0.843 4.026 1.00 72.69 187 PRO A O 1
ATOM 1448 N N . ALA A 1 188 ? -12.517 1.560 5.665 1.00 67.88 188 ALA A N 1
ATOM 1449 C CA . ALA A 1 188 ? -11.459 2.297 6.385 1.00 67.88 188 ALA A CA 1
ATOM 1450 C C . ALA A 1 188 ? -10.223 1.442 6.699 1.00 67.88 188 ALA A C 1
ATOM 1452 O O . ALA A 1 188 ? -9.109 1.857 6.407 1.00 67.88 188 ALA A O 1
ATOM 1453 N N . VAL A 1 189 ? -10.436 0.199 7.127 1.00 72.25 189 VAL A N 1
ATOM 1454 C CA . VAL A 1 189 ? -9.388 -0.815 7.344 1.00 72.25 189 VAL A CA 1
ATOM 1455 C C . VAL A 1 189 ? -8.475 -1.067 6.128 1.00 72.25 189 VAL A C 1
ATOM 1457 O O . VAL A 1 189 ? -7.340 -1.498 6.271 1.00 72.25 189 VAL A O 1
ATOM 1460 N N . CYS A 1 190 ? -8.950 -0.777 4.915 1.00 76.81 190 CYS A N 1
ATOM 1461 C CA . CYS A 1 190 ? -8.224 -0.969 3.659 1.00 76.81 190 CYS A CA 1
ATOM 1462 C C . CYS A 1 190 ? -7.471 0.289 3.204 1.00 76.81 190 CYS A C 1
ATOM 1464 O O . CYS A 1 190 ? -6.864 0.303 2.132 1.00 76.81 190 CYS A O 1
ATOM 1466 N N . ARG A 1 191 ? -7.570 1.378 3.969 1.00 71.62 191 ARG A N 1
ATOM 1467 C CA . ARG A 1 191 ? -7.068 2.704 3.615 1.00 71.62 191 ARG A CA 1
ATOM 1468 C C . ARG A 1 191 ? -5.969 3.085 4.614 1.00 71.62 191 ARG A C 1
ATOM 1470 O O . ARG A 1 191 ? -6.276 3.493 5.732 1.00 71.62 191 ARG A O 1
ATOM 1477 N N . PRO A 1 192 ? -4.686 2.967 4.225 1.00 55.81 192 PRO A N 1
ATOM 1478 C CA . PRO A 1 192 ? -3.575 3.356 5.085 1.00 55.81 192 PRO A CA 1
ATOM 1479 C C . PRO A 1 192 ? -3.718 4.813 5.545 1.00 55.81 192 PRO A C 1
ATOM 1481 O O . PRO A 1 192 ? -3.976 5.691 4.722 1.00 55.81 192 PRO A O 1
ATOM 1484 N N . GLY A 1 193 ? -3.532 5.065 6.842 1.00 53.34 193 GLY A N 1
ATOM 1485 C CA . GLY A 1 193 ? -3.583 6.409 7.433 1.00 53.34 193 GLY A CA 1
ATOM 1486 C C . GLY A 1 193 ? -4.976 6.934 7.802 1.00 53.34 193 GLY A C 1
ATOM 1487 O O . GLY A 1 193 ? -5.070 8.062 8.282 1.00 53.34 193 GLY A O 1
ATOM 1488 N N . LEU A 1 194 ? -6.045 6.150 7.622 1.00 58.31 194 LEU A N 1
ATOM 1489 C CA . LEU A 1 194 ? -7.320 6.438 8.277 1.00 58.31 194 LEU A CA 1
ATOM 1490 C C . LEU A 1 194 ? -7.321 5.790 9.655 1.00 58.31 194 LEU A C 1
ATOM 1492 O O . LEU A 1 194 ? -7.248 4.570 9.785 1.00 58.31 194 LEU A O 1
ATOM 1496 N N . ARG A 1 195 ? -7.357 6.638 10.675 1.00 64.12 195 ARG A N 1
ATOM 1497 C CA . ARG A 1 195 ? -7.580 6.221 12.055 1.00 64.12 195 ARG A CA 1
ATOM 1498 C C . ARG A 1 195 ? -9.071 5.958 12.242 1.00 64.12 195 ARG A C 1
ATOM 1500 O O . ARG A 1 195 ? -9.863 6.619 11.568 1.00 64.12 195 ARG A O 1
ATOM 1507 N N . PRO A 1 196 ? -9.443 4.991 13.089 1.00 72.00 196 PRO A N 1
ATOM 1508 C CA . PRO A 1 196 ? -10.846 4.722 13.340 1.00 72.00 196 PRO A CA 1
ATOM 1509 C C . PRO A 1 196 ? -11.481 5.897 14.088 1.00 72.00 196 PRO A C 1
ATOM 1511 O O . PRO A 1 196 ? -10.797 6.583 14.847 1.00 72.00 196 PRO A O 1
ATOM 1514 N N . ASP A 1 197 ? -12.780 6.095 13.889 1.00 80.69 197 ASP A N 1
ATOM 1515 C CA . ASP A 1 197 ? -13.567 7.076 14.640 1.00 80.69 197 ASP A CA 1
ATOM 1516 C C . ASP A 1 197 ? -14.380 6.361 15.724 1.00 80.69 197 ASP A C 1
ATOM 1518 O O . ASP A 1 197 ? -14.945 5.289 15.501 1.00 80.69 197 ASP A O 1
ATOM 1522 N N . THR A 1 198 ? -14.521 6.976 16.896 1.00 88.44 198 THR A N 1
ATOM 1523 C CA . THR A 1 198 ? -15.309 6.415 18.001 1.00 88.44 198 THR A CA 1
ATOM 1524 C C . THR A 1 198 ? -16.535 7.264 18.292 1.00 88.44 198 THR A C 1
ATOM 1526 O O . THR A 1 198 ? -16.454 8.475 18.474 1.00 88.44 198 THR A O 1
ATOM 1529 N N . THR A 1 199 ? -17.700 6.627 18.408 1.00 88.38 199 THR A N 1
ATOM 1530 C CA . THR A 1 199 ? -18.958 7.297 18.760 1.00 88.38 199 THR A CA 1
ATOM 1531 C C . THR A 1 199 ? -19.569 6.689 20.016 1.00 88.38 199 THR A C 1
ATOM 1533 O O . THR A 1 199 ? -19.807 5.484 20.080 1.00 88.38 199 THR A O 1
ATOM 1536 N N . LEU A 1 200 ? -19.889 7.534 21.002 1.00 92.38 200 LEU A N 1
ATOM 1537 C CA . LEU A 1 200 ? -20.669 7.155 22.184 1.00 92.38 200 LEU A CA 1
ATOM 1538 C C . LEU A 1 200 ? -22.170 7.179 21.884 1.00 92.38 200 LEU A C 1
ATOM 1540 O O . LEU A 1 200 ? -22.694 8.178 21.386 1.00 92.38 200 LEU A O 1
ATOM 1544 N N . ALA A 1 201 ? -22.884 6.124 22.270 1.00 88.06 201 ALA A N 1
ATOM 1545 C CA . ALA A 1 201 ? -24.330 6.070 22.112 1.00 88.06 201 ALA A CA 1
ATOM 1546 C C . ALA A 1 201 ? -25.039 7.126 22.988 1.00 88.06 201 ALA A C 1
ATOM 1548 O O . ALA A 1 201 ? -24.560 7.460 24.080 1.00 88.06 201 ALA A O 1
ATOM 1549 N N . PRO A 1 202 ? -26.210 7.647 22.572 1.00 81.25 202 PRO A N 1
ATOM 1550 C CA . PRO A 1 202 ? -26.965 8.635 23.348 1.00 81.25 202 PRO A CA 1
ATOM 1551 C C . PRO A 1 202 ? -27.402 8.122 24.727 1.00 81.25 202 PRO A C 1
ATOM 1553 O O . PRO A 1 202 ? -27.358 8.866 25.705 1.00 81.25 202 PRO A O 1
ATOM 1556 N N . SER A 1 203 ? -27.794 6.848 24.812 1.00 82.44 203 SER A N 1
ATOM 1557 C CA . SER A 1 203 ? -28.183 6.175 26.051 1.00 82.44 203 SER A CA 1
ATOM 1558 C C . SER A 1 203 ? -26.945 5.745 26.839 1.00 82.44 203 SER A C 1
ATOM 1560 O O . SER A 1 203 ? -26.456 4.625 26.689 1.00 82.44 203 SER A O 1
ATOM 1562 N N . ARG A 1 204 ? -26.424 6.653 27.664 1.00 86.12 204 ARG A N 1
ATOM 1563 C CA . ARG A 1 204 ? -25.250 6.425 28.517 1.00 86.12 204 ARG A CA 1
ATOM 1564 C C . ARG A 1 204 ? -25.357 7.201 29.833 1.00 86.12 204 ARG A C 1
ATOM 1566 O O . ARG A 1 204 ? -26.095 8.182 29.881 1.00 86.12 204 ARG A O 1
ATOM 1573 N N . PRO A 1 205 ? -24.601 6.836 30.881 1.00 85.50 205 PRO A N 1
ATOM 1574 C CA . PRO A 1 205 ? -24.398 7.691 32.044 1.00 85.50 205 PRO A CA 1
ATOM 1575 C C . PRO A 1 205 ? -23.755 9.026 31.637 1.00 85.50 205 PRO A C 1
ATOM 1577 O O . PRO A 1 205 ? -22.679 9.051 31.039 1.00 85.50 205 PRO A O 1
ATOM 1580 N N . PHE A 1 206 ? -24.405 10.144 31.954 1.00 84.38 206 PHE A N 1
ATOM 1581 C CA . PHE A 1 206 ? -23.857 11.491 31.775 1.00 84.38 206 PHE A CA 1
ATOM 1582 C C . PHE A 1 206 ? -24.466 12.443 32.808 1.00 84.38 206 PHE A C 1
ATOM 1584 O O . PHE A 1 206 ? -25.581 12.222 33.278 1.00 84.38 206 PHE A O 1
ATOM 1591 N N . GLY A 1 207 ? -23.752 13.517 33.155 1.00 84.50 207 GLY A N 1
ATOM 1592 C CA . GLY A 1 207 ? -24.239 14.462 34.164 1.00 84.50 207 GLY A CA 1
ATOM 1593 C C . GLY A 1 207 ? -24.355 13.810 35.545 1.00 84.50 207 GLY A C 1
ATOM 1594 O O . GLY A 1 207 ? -23.517 12.984 35.890 1.00 84.50 207 GLY A O 1
ATOM 1595 N N . THR A 1 208 ? -25.356 14.196 36.339 1.00 84.88 208 THR A N 1
ATOM 1596 C CA . THR A 1 208 ? -25.557 13.641 37.688 1.00 84.88 208 THR A CA 1
ATOM 1597 C C . THR A 1 208 ? -26.266 12.292 37.632 1.00 84.88 208 THR A C 1
ATOM 1599 O O . THR A 1 208 ? -27.412 12.213 37.189 1.00 84.88 208 THR A O 1
ATOM 1602 N N . VAL A 1 209 ? -25.611 11.246 38.132 1.00 86.12 209 VAL A N 1
ATOM 1603 C CA . VAL A 1 209 ? -26.143 9.878 38.198 1.00 86.12 209 VAL A CA 1
ATOM 1604 C C . VAL A 1 209 ? -26.305 9.424 39.647 1.00 86.12 209 VAL A C 1
ATOM 1606 O O . VAL A 1 209 ? -25.434 9.619 40.486 1.00 86.12 209 VAL A O 1
ATOM 1609 N N . ALA A 1 210 ? -27.447 8.805 39.961 1.00 83.62 210 ALA A N 1
ATOM 1610 C CA . ALA A 1 210 ? -27.763 8.372 41.326 1.00 83.62 210 ALA A CA 1
ATOM 1611 C C . ALA A 1 210 ? -27.006 7.099 41.757 1.00 83.62 210 ALA A C 1
ATOM 1613 O O . ALA A 1 210 ? -26.917 6.803 42.948 1.00 83.62 210 ALA A O 1
ATOM 1614 N N . SER A 1 211 ? -26.475 6.339 40.796 1.00 84.56 211 SER A N 1
ATOM 1615 C CA . SER A 1 211 ? -25.725 5.105 41.019 1.00 84.56 211 SER A CA 1
ATOM 1616 C C . SER A 1 211 ? -24.236 5.301 40.747 1.00 84.56 211 SER A C 1
ATOM 1618 O O . SER A 1 211 ? -23.848 5.885 39.740 1.00 84.56 211 SER A O 1
ATOM 1620 N N . GLY A 1 212 ? -23.382 4.699 41.581 1.00 86.50 212 GLY A N 1
ATOM 1621 C CA . GLY A 1 212 ? -21.941 4.557 41.317 1.00 86.50 212 GLY A CA 1
ATOM 1622 C C . GLY A 1 212 ? -21.609 3.504 40.249 1.00 86.50 212 GLY A C 1
ATOM 1623 O O . GLY A 1 212 ? -20.527 2.917 40.273 1.00 86.50 212 GLY A O 1
ATOM 1624 N N . SER A 1 213 ? -22.563 3.199 39.370 1.00 90.31 213 SER A N 1
ATOM 1625 C CA . SER A 1 213 ? -22.487 2.173 38.335 1.00 90.31 213 SER A CA 1
ATOM 1626 C C . SER A 1 213 ? -23.250 2.605 37.089 1.00 90.31 213 SER A C 1
ATOM 1628 O O . SER A 1 213 ? -24.229 3.349 37.193 1.00 90.31 213 SER A O 1
ATOM 1630 N N . GLY A 1 214 ? -22.838 2.096 35.933 1.00 91.19 214 GLY A N 1
ATOM 1631 C CA . GLY A 1 214 ? -23.502 2.336 34.659 1.00 91.19 214 GLY A CA 1
ATOM 1632 C C . GLY A 1 214 ? -22.821 1.613 33.502 1.00 91.19 214 GLY A C 1
ATOM 1633 O O . GLY A 1 214 ? -21.699 1.133 33.641 1.00 91.19 214 GLY A O 1
ATOM 1634 N N . THR A 1 215 ? -23.510 1.564 32.368 1.00 94.06 215 THR A N 1
ATOM 1635 C CA . THR A 1 215 ? -23.041 0.910 31.142 1.00 94.06 215 THR A CA 1
ATOM 1636 C C . THR A 1 215 ? -22.894 1.949 30.045 1.00 94.06 215 THR A C 1
ATOM 1638 O O . THR A 1 215 ? -23.821 2.713 29.771 1.00 94.06 215 THR A O 1
ATOM 1641 N N . PHE A 1 216 ? -21.733 1.978 29.407 1.00 94.31 216 PHE A N 1
ATOM 1642 C CA . PHE A 1 216 ? -21.472 2.780 28.223 1.00 94.31 216 PHE A CA 1
ATOM 1643 C C . PHE A 1 216 ? -21.570 1.890 26.999 1.00 94.31 216 PHE A C 1
ATOM 1645 O O . PHE A 1 216 ? -20.958 0.831 26.961 1.00 94.31 216 PHE A O 1
ATOM 1652 N N . THR A 1 217 ? -22.309 2.339 25.993 1.00 94.50 217 THR A N 1
ATOM 1653 C CA . THR A 1 217 ? -22.319 1.711 24.673 1.00 94.50 217 THR A CA 1
ATOM 1654 C C . THR A 1 217 ? -21.675 2.653 23.672 1.00 94.50 217 THR A C 1
ATOM 1656 O O . THR A 1 217 ? -21.819 3.879 23.753 1.00 94.50 217 THR A O 1
ATOM 1659 N N . PHE A 1 218 ? -20.909 2.082 22.758 1.00 94.25 218 PHE A N 1
ATOM 1660 C CA . PHE A 1 218 ? -20.150 2.814 21.760 1.00 94.25 218 PHE A CA 1
ATOM 1661 C C . PHE A 1 218 ? -20.027 1.983 20.494 1.00 94.25 218 PHE A C 1
ATOM 1663 O O . PHE A 1 218 ? -20.256 0.777 20.477 1.00 94.25 218 PHE A O 1
ATOM 1670 N N . SER A 1 219 ? -19.694 2.665 19.413 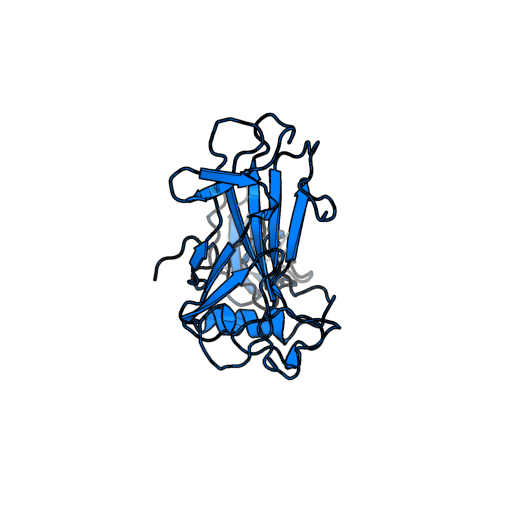1.00 87.38 219 SER A N 1
ATOM 1671 C CA . SER A 1 219 ? -19.523 2.059 18.105 1.00 87.38 219 SER A CA 1
ATOM 1672 C C . SER A 1 219 ? -18.431 2.788 17.351 1.00 87.38 219 SER A C 1
ATOM 1674 O O . SER A 1 219 ? -18.064 3.915 17.689 1.00 87.38 219 SER A O 1
ATOM 1676 N N . SER A 1 220 ? -17.955 2.134 16.313 1.00 83.06 220 SER A N 1
ATOM 1677 C CA . SER A 1 220 ? -17.079 2.709 15.317 1.00 83.06 220 SER A CA 1
ATOM 1678 C C . SER A 1 220 ? -17.663 2.341 13.945 1.00 83.06 220 SER A C 1
ATOM 1680 O O . SER A 1 220 ? -18.322 1.300 13.816 1.00 83.06 220 SER A O 1
ATOM 1682 N N . PRO A 1 221 ? -17.504 3.198 12.923 1.00 64.06 221 PRO A N 1
ATOM 1683 C CA . PRO A 1 221 ? -17.864 2.850 11.553 1.00 64.06 221 PRO A CA 1
ATOM 1684 C C . PRO A 1 221 ? -16.964 1.739 10.977 1.00 64.06 221 PRO A C 1
ATOM 1686 O O . PRO A 1 221 ? -17.266 1.194 9.913 1.00 64.06 221 PRO A O 1
ATOM 1689 N N . GLU A 1 222 ? -15.879 1.376 11.666 1.00 69.19 222 GLU A N 1
ATOM 1690 C CA . GLU A 1 222 ? -15.023 0.238 11.365 1.00 69.19 222 GLU A CA 1
ATOM 1691 C C . GLU A 1 222 ? -15.605 -1.055 11.977 1.00 69.19 222 GLU A C 1
ATOM 1693 O O . GLU A 1 222 ? -15.580 -1.228 13.194 1.00 69.19 222 GLU A O 1
ATOM 1698 N N . PRO A 1 223 ? -16.081 -2.016 11.160 1.00 56.69 223 PRO A N 1
ATOM 1699 C CA . PRO A 1 223 ? -16.792 -3.197 11.665 1.00 56.69 223 PRO A CA 1
ATOM 1700 C C . PRO A 1 223 ? -15.926 -4.155 12.496 1.00 56.69 223 PRO A C 1
ATOM 1702 O O . PRO A 1 223 ? -16.477 -4.932 13.267 1.00 56.69 223 PRO A O 1
ATOM 1705 N N . ASP A 1 224 ? -14.599 -4.084 12.354 1.00 66.31 224 ASP A N 1
ATOM 1706 C CA . ASP A 1 224 ? -13.646 -4.938 13.076 1.00 66.31 224 ASP A CA 1
ATOM 1707 C C . ASP A 1 224 ? -12.770 -4.141 14.056 1.00 66.31 224 ASP A C 1
ATOM 1709 O O . ASP A 1 224 ? -11.749 -4.646 14.520 1.00 66.31 224 ASP A O 1
ATOM 1713 N N . ALA A 1 225 ? -13.110 -2.880 14.348 1.00 77.56 225 ALA A N 1
ATOM 1714 C CA . ALA A 1 225 ? -12.370 -2.135 15.359 1.00 77.56 225 ALA A CA 1
ATOM 1715 C C . ALA A 1 225 ? -12.476 -2.829 16.720 1.00 77.56 225 ALA A C 1
ATOM 1717 O O . ALA A 1 225 ? -13.553 -3.228 17.163 1.00 77.56 225 ALA A O 1
ATOM 1718 N N . THR A 1 226 ? -11.338 -2.917 17.402 1.00 88.88 226 THR A N 1
ATOM 1719 C CA . THR A 1 226 ? -11.314 -3.212 18.835 1.00 88.88 226 THR A CA 1
ATOM 1720 C C . THR A 1 226 ? -11.426 -1.902 19.609 1.00 88.88 226 THR A C 1
ATOM 1722 O O . THR A 1 226 ? -11.269 -0.823 19.035 1.00 88.88 226 THR A O 1
ATOM 1725 N N . PHE A 1 227 ? -11.730 -1.961 20.905 1.00 94.06 227 PHE A N 1
ATOM 1726 C CA . PHE A 1 227 ? -11.917 -0.756 21.710 1.00 94.06 227 PHE A CA 1
ATOM 1727 C C . PHE A 1 227 ? -11.085 -0.795 22.979 1.00 94.06 227 PHE A C 1
ATOM 1729 O O . PHE A 1 227 ? -11.033 -1.801 23.693 1.00 94.06 227 PHE A O 1
ATOM 1736 N N . GLU A 1 228 ? -10.502 0.354 23.292 1.00 97.25 228 GLU A N 1
ATOM 1737 C CA . GLU A 1 228 ? -9.853 0.595 24.565 1.00 97.25 228 GLU A CA 1
ATOM 1738 C C . GLU A 1 228 ? -10.605 1.673 25.345 1.00 97.25 228 GLU A C 1
ATOM 1740 O O . GLU A 1 228 ? -10.999 2.713 24.815 1.00 97.25 228 GLU A O 1
ATOM 1745 N N . CYS A 1 229 ? -10.776 1.428 26.637 1.00 97.56 229 CYS A N 1
ATOM 1746 C CA . CYS A 1 229 ? -11.552 2.233 27.558 1.00 97.56 229 CYS A CA 1
ATOM 1747 C C . CYS A 1 229 ? -10.673 2.720 28.713 1.00 97.56 229 CYS A C 1
ATOM 1749 O O . CYS A 1 229 ? -9.762 2.026 29.174 1.00 97.56 229 CYS A O 1
ATOM 1751 N N . ARG A 1 230 ? -10.988 3.901 29.249 1.00 96.56 230 ARG A N 1
ATOM 1752 C CA . ARG A 1 230 ? -10.488 4.339 30.556 1.00 96.56 230 ARG A CA 1
ATOM 1753 C C . ARG A 1 230 ? -11.525 5.157 31.311 1.00 96.56 230 ARG A C 1
ATOM 1755 O O . ARG A 1 230 ? -12.326 5.887 30.733 1.00 96.56 230 ARG A O 1
ATOM 1762 N N . VAL A 1 231 ? -11.456 5.068 32.636 1.00 95.31 231 VAL A N 1
ATOM 1763 C CA . VAL A 1 231 ? -12.253 5.876 33.564 1.00 95.31 231 VAL A CA 1
ATOM 1764 C C . VAL A 1 231 ? -11.298 6.629 34.478 1.00 95.31 231 VAL A C 1
ATOM 1766 O O . VAL A 1 231 ? -10.477 6.021 35.171 1.00 95.31 231 VAL A O 1
ATOM 1769 N N . SER A 1 232 ? -11.421 7.952 34.502 1.00 95.00 232 SER A N 1
ATOM 1770 C CA . SER A 1 232 ? -10.531 8.840 35.252 1.00 95.00 232 SER A CA 1
ATOM 1771 C C . SER A 1 232 ? -11.335 9.720 36.198 1.00 95.00 232 SER A C 1
ATOM 1773 O O . SER A 1 232 ? -12.347 10.301 35.811 1.00 95.00 232 SER A O 1
ATOM 1775 N N . LYS A 1 233 ? -10.893 9.849 37.453 1.00 93.12 233 LYS A N 1
ATOM 1776 C CA . LYS A 1 233 ? -11.513 10.792 38.390 1.00 93.12 233 LYS A CA 1
ATOM 1777 C C . LYS A 1 233 ? -11.119 12.216 37.999 1.00 93.12 233 LYS A C 1
ATOM 1779 O O . LYS A 1 233 ? -9.950 12.477 37.716 1.00 93.12 233 LYS A O 1
ATOM 1784 N N . PHE A 1 234 ? -12.068 13.143 38.006 1.00 89.94 234 PHE A N 1
ATOM 1785 C CA . PHE A 1 234 ? -11.803 14.536 37.663 1.00 89.94 234 PHE A CA 1
ATOM 1786 C C . PHE A 1 234 ? -10.700 15.130 38.553 1.00 89.94 234 PHE A C 1
ATOM 1788 O O . PHE A 1 234 ? -10.697 14.927 39.770 1.00 89.94 234 PHE A O 1
ATOM 1795 N N . GLY A 1 235 ? -9.767 15.861 37.939 1.00 86.94 235 GLY A N 1
ATOM 1796 C CA . GLY A 1 235 ? -8.615 16.449 38.628 1.00 86.94 235 GLY A CA 1
ATOM 1797 C C . GLY A 1 235 ? -7.483 15.464 38.941 1.00 86.94 235 GLY A C 1
ATOM 1798 O O . GLY A 1 235 ? -6.568 15.817 39.678 1.00 86.94 235 GLY A O 1
ATOM 1799 N N . THR A 1 236 ? -7.528 14.241 38.401 1.00 91.56 236 THR A N 1
ATOM 1800 C CA . THR A 1 236 ? -6.427 13.268 38.490 1.00 91.56 236 THR A CA 1
ATOM 1801 C C . THR A 1 236 ? -5.816 13.016 37.117 1.00 91.56 236 THR A C 1
ATOM 1803 O O . THR A 1 236 ? -6.491 13.184 36.100 1.00 91.56 236 THR A O 1
ATOM 1806 N N . THR A 1 237 ? -4.544 12.614 37.078 1.00 90.94 237 THR A N 1
ATOM 1807 C CA . THR A 1 237 ? -3.900 12.177 35.834 1.00 90.94 237 THR A CA 1
ATOM 1808 C C . THR A 1 237 ? -4.653 10.969 35.269 1.00 90.94 237 THR A C 1
ATOM 1810 O O . THR A 1 237 ? -4.814 9.980 35.997 1.00 90.94 237 THR A O 1
ATOM 1813 N N . PRO A 1 238 ? -5.116 11.019 34.005 1.00 91.44 238 PRO A N 1
ATOM 1814 C CA . PRO A 1 238 ? -5.792 9.892 33.387 1.00 91.44 238 PRO A CA 1
ATOM 1815 C C . PRO A 1 238 ? -4.912 8.648 33.379 1.00 91.44 238 PRO A C 1
ATOM 1817 O O . PRO A 1 238 ? -3.703 8.722 33.155 1.00 91.44 238 PRO A O 1
ATOM 1820 N N . ARG A 1 239 ? -5.529 7.490 33.613 1.00 90.12 239 ARG A N 1
ATOM 1821 C CA . ARG A 1 239 ? -4.834 6.208 33.474 1.00 90.12 239 ARG A CA 1
ATOM 1822 C C . ARG A 1 239 ? -4.558 5.910 31.997 1.00 90.12 239 ARG A C 1
ATOM 1824 O O . ARG A 1 239 ? -5.148 6.523 31.102 1.00 90.12 239 ARG A O 1
ATOM 1831 N N . SER A 1 240 ? -3.661 4.958 31.751 1.00 94.31 240 SER A N 1
ATOM 1832 C CA . SER A 1 240 ? -3.510 4.373 30.421 1.00 94.31 240 SER A CA 1
ATOM 1833 C C . SER A 1 240 ? -4.836 3.764 29.967 1.00 94.31 240 SER A C 1
ATOM 1835 O O . SER A 1 240 ? -5.623 3.285 30.790 1.00 94.31 240 SER A O 1
ATOM 1837 N N . PHE A 1 241 ? -5.070 3.792 28.659 1.00 96.88 241 PHE A N 1
ATOM 1838 C CA . PHE A 1 241 ? -6.136 3.011 28.053 1.00 96.88 241 PHE A CA 1
ATOM 1839 C C . PHE A 1 241 ? -5.906 1.520 28.332 1.00 96.88 241 PHE A C 1
ATOM 1841 O O . PHE A 1 241 ? -4.767 1.062 28.444 1.00 96.88 241 PHE A O 1
ATOM 1848 N N . GLY A 1 242 ? -6.998 0.792 28.532 1.00 96.00 242 GLY A N 1
ATOM 1849 C CA . GLY A 1 242 ? -6.999 -0.655 28.701 1.00 96.00 242 GLY A CA 1
ATOM 1850 C C . GLY A 1 242 ? -8.190 -1.266 27.970 1.00 96.00 242 GLY A C 1
ATOM 1851 O O . GLY A 1 242 ? -9.007 -0.527 27.424 1.00 96.00 242 GLY A O 1
ATOM 1852 N N . PRO A 1 243 ? -8.326 -2.597 27.950 1.00 95.88 243 PRO A N 1
ATOM 1853 C CA . PRO A 1 243 ? -9.430 -3.240 27.247 1.00 95.88 243 PRO A CA 1
ATOM 1854 C C . PRO A 1 243 ? -10.790 -2.811 27.821 1.00 95.88 243 PRO A C 1
ATOM 1856 O O . PRO A 1 243 ? -10.955 -2.672 29.038 1.00 95.88 243 PRO A O 1
ATOM 1859 N N . CYS A 1 244 ? -11.775 -2.613 26.943 1.00 96.62 244 CYS A N 1
ATOM 1860 C CA . CYS A 1 244 ? -13.174 -2.473 27.350 1.00 96.62 244 CYS A CA 1
ATOM 1861 C C . CYS A 1 244 ? -13.730 -3.810 27.889 1.00 96.62 244 CYS A C 1
ATOM 1863 O O . CYS A 1 244 ? -13.106 -4.857 27.726 1.00 96.62 244 CYS A O 1
ATOM 1865 N N . SER A 1 245 ? -14.889 -3.799 28.565 1.00 95.62 245 SER A N 1
ATOM 1866 C CA . SER A 1 245 ? -15.445 -5.031 29.158 1.00 95.62 245 SER A CA 1
ATOM 1867 C C . SER A 1 245 ? -16.244 -5.883 28.170 1.00 95.62 245 SER A C 1
ATOM 1869 O O . SER A 1 245 ? -16.532 -7.036 28.482 1.00 95.62 245 SER A O 1
ATOM 1871 N N . GLY A 1 246 ? -16.544 -5.365 26.976 1.00 91.19 246 GLY A N 1
ATOM 1872 C CA . GLY A 1 246 ? -17.058 -6.142 25.854 1.00 91.19 246 GLY A CA 1
ATOM 1873 C C . GLY A 1 246 ? -16.976 -5.387 24.527 1.00 91.19 246 GLY A C 1
ATOM 1874 O O . GLY A 1 246 ? -16.541 -4.234 24.469 1.00 91.19 246 GLY A O 1
ATOM 1875 N N . ASP A 1 247 ? -17.436 -6.041 23.463 1.00 85.88 247 ASP A N 1
ATOM 1876 C CA . ASP A 1 247 ? -17.450 -5.480 22.113 1.00 85.88 247 ASP A CA 1
ATOM 1877 C C . ASP A 1 247 ? -18.551 -4.418 21.999 1.00 85.88 247 ASP A C 1
ATOM 1879 O O . ASP A 1 247 ? -19.745 -4.716 22.068 1.00 85.88 247 ASP A O 1
ATOM 1883 N N . GLY A 1 248 ? -18.149 -3.149 21.892 1.00 89.62 248 GLY A N 1
ATOM 1884 C CA . GLY A 1 248 ? -19.078 -2.015 21.849 1.00 89.62 248 GLY A CA 1
ATOM 1885 C C . GLY A 1 248 ? -19.728 -1.659 23.195 1.00 89.62 248 GLY A C 1
ATOM 1886 O O . GLY A 1 248 ? -20.666 -0.856 23.226 1.00 89.62 248 GLY A O 1
ATOM 1887 N N . THR A 1 249 ? -19.261 -2.235 24.312 1.00 95.19 249 THR A N 1
ATOM 1888 C CA . THR A 1 249 ? -19.799 -1.952 25.652 1.00 95.19 249 THR A CA 1
ATOM 1889 C C . THR A 1 249 ? -18.724 -1.861 26.738 1.00 95.19 249 THR A C 1
ATOM 1891 O O . THR A 1 249 ? -17.693 -2.538 26.698 1.00 95.19 249 THR A O 1
ATOM 1894 N N . HIS A 1 250 ? -18.966 -1.017 27.743 1.00 96.75 250 HIS A N 1
ATOM 1895 C CA . HIS A 1 250 ? -18.151 -0.951 28.949 1.00 96.75 250 HIS A CA 1
ATOM 1896 C C . HIS A 1 250 ? -18.980 -0.671 30.206 1.00 96.75 250 HIS A C 1
ATOM 1898 O O . HIS A 1 250 ? -19.599 0.385 30.336 1.00 96.75 250 HIS A O 1
ATOM 1904 N N . ASP A 1 251 ? -18.940 -1.596 31.158 1.00 95.06 251 ASP A N 1
ATOM 1905 C CA . ASP A 1 251 ? -19.559 -1.461 32.476 1.00 95.06 251 ASP A CA 1
ATOM 1906 C C . ASP A 1 251 ? -18.607 -0.859 33.514 1.00 95.06 251 ASP A C 1
ATOM 1908 O O . ASP A 1 251 ? -17.479 -1.319 33.698 1.00 95.06 251 ASP A O 1
ATOM 1912 N N . VAL A 1 252 ? -19.109 0.123 34.263 1.00 93.38 252 VAL A N 1
ATOM 1913 C CA . VAL A 1 252 ? -18.453 0.682 35.450 1.00 93.38 252 VAL A CA 1
ATOM 1914 C C . VAL A 1 252 ? -19.281 0.390 36.695 1.00 93.38 252 VAL A C 1
ATOM 1916 O O . VAL A 1 252 ? -20.512 0.425 36.670 1.00 93.38 252 VAL A O 1
ATOM 1919 N N . SER A 1 253 ? -18.617 0.121 37.817 1.00 93.69 253 SER A N 1
ATOM 1920 C CA . SER A 1 253 ? -19.274 -0.090 39.110 1.00 93.69 253 SER A CA 1
ATOM 1921 C C . SER A 1 253 ? -18.379 0.327 40.279 1.00 93.69 253 SER A C 1
ATOM 1923 O O . SER A 1 253 ? -17.172 0.515 40.126 1.00 93.69 253 SER A O 1
ATOM 1925 N N . GLY A 1 254 ? -18.977 0.508 41.462 1.00 90.94 254 GLY A N 1
ATOM 1926 C CA . GLY A 1 254 ? -18.244 0.826 42.692 1.00 90.94 254 GLY A CA 1
ATOM 1927 C C . GLY A 1 254 ? -17.641 2.235 42.742 1.00 90.94 254 GLY A C 1
ATOM 1928 O O . GLY A 1 254 ? -16.770 2.497 43.576 1.00 90.94 254 GLY A O 1
ATOM 1929 N N . LEU A 1 255 ? -18.085 3.153 41.877 1.00 91.31 255 LEU A N 1
ATOM 1930 C CA . LEU A 1 255 ? -17.632 4.541 41.900 1.00 91.31 255 LEU A CA 1
ATOM 1931 C C . LEU A 1 255 ? -18.213 5.258 43.123 1.00 91.31 255 LEU A C 1
ATOM 1933 O O . LEU A 1 255 ? -19.413 5.218 43.391 1.00 91.31 255 LEU A O 1
ATOM 1937 N N . ARG A 1 256 ? -17.341 5.913 43.894 1.00 91.69 256 ARG A N 1
ATOM 1938 C CA . ARG A 1 256 ? -17.754 6.781 45.005 1.00 91.69 256 ARG A CA 1
ATOM 1939 C C . ARG A 1 256 ? -18.270 8.104 44.452 1.00 91.69 256 ARG A C 1
ATOM 1941 O O . ARG A 1 256 ? -17.930 8.467 43.335 1.00 91.69 256 ARG A O 1
ATOM 1948 N N . ASN A 1 257 ? -19.002 8.856 45.272 1.00 90.38 257 ASN A N 1
ATOM 1949 C CA . ASN A 1 257 ? -19.452 10.195 44.902 1.00 90.38 257 ASN A CA 1
ATOM 1950 C C . ASN A 1 257 ? -18.275 11.066 44.416 1.00 90.38 257 ASN A C 1
ATOM 1952 O O . ASN A 1 257 ? -17.247 11.179 45.099 1.00 90.38 257 ASN A O 1
ATOM 1956 N N . GLY A 1 258 ? -18.420 11.657 43.233 1.00 90.56 258 GLY A N 1
ATOM 1957 C CA . GLY A 1 258 ? -17.380 12.446 42.591 1.00 90.56 258 GLY A CA 1
ATOM 1958 C C . GLY A 1 258 ? -17.554 12.522 41.080 1.00 90.56 258 GLY A C 1
ATOM 1959 O O . GLY A 1 258 ? -18.276 11.742 40.478 1.00 90.56 258 GLY A O 1
ATOM 1960 N N . ALA A 1 259 ? -16.844 13.461 40.460 1.00 92.38 259 ALA A N 1
ATOM 1961 C CA . ALA A 1 259 ? -16.845 13.608 39.012 1.00 92.38 259 ALA A CA 1
ATOM 1962 C C . ALA A 1 259 ? -15.855 12.633 38.352 1.00 92.38 259 ALA A C 1
ATOM 1964 O O . ALA A 1 259 ? -14.708 12.518 38.798 1.00 92.38 259 ALA A O 1
ATOM 1965 N N . TYR A 1 260 ? -16.283 11.981 37.273 1.00 94.19 260 TYR A N 1
ATOM 1966 C CA . TYR A 1 260 ? -15.496 11.027 36.493 1.00 94.19 260 TYR A CA 1
ATOM 1967 C C . TYR A 1 260 ? -15.657 11.278 34.999 1.00 94.19 260 TYR A C 1
ATOM 1969 O O . TYR A 1 260 ? -16.763 11.526 34.521 1.00 94.19 260 TYR A O 1
ATOM 1977 N N . THR A 1 261 ? -14.560 11.158 34.263 1.00 94.25 261 THR A N 1
ATOM 1978 C CA . THR A 1 261 ? -14.563 11.143 32.802 1.00 94.25 261 THR A CA 1
ATOM 1979 C C . THR A 1 261 ? -14.404 9.703 32.332 1.00 94.25 261 THR A C 1
ATOM 1981 O O . THR A 1 261 ? -13.459 9.023 32.739 1.00 94.25 261 THR A O 1
ATOM 1984 N N . PHE A 1 262 ? -15.327 9.249 31.490 1.00 95.31 262 PHE A N 1
ATOM 1985 C CA . PHE A 1 262 ? -15.161 8.040 30.692 1.00 95.31 262 PHE A CA 1
ATOM 1986 C C . PHE A 1 262 ? -14.654 8.433 29.308 1.00 95.31 262 PHE A C 1
ATOM 1988 O O . PHE A 1 262 ? -15.195 9.360 28.702 1.00 95.31 262 PHE A O 1
ATOM 1995 N N . GLU A 1 263 ? -13.629 7.737 28.829 1.00 97.12 263 GLU A N 1
ATOM 1996 C CA . GLU A 1 263 ? -13.068 7.897 27.490 1.00 97.12 263 GLU A CA 1
ATOM 1997 C C . GLU A 1 263 ? -12.957 6.526 26.831 1.00 97.12 263 GLU A C 1
ATOM 1999 O O . GLU A 1 263 ? -12.523 5.559 27.464 1.00 97.12 263 GLU A O 1
ATOM 2004 N N . VAL A 1 264 ? -13.323 6.458 25.558 1.00 97.69 264 VAL A N 1
ATOM 2005 C CA . VAL A 1 264 ? -13.206 5.259 24.732 1.00 97.69 264 VAL A CA 1
ATOM 2006 C C . VAL A 1 264 ? -12.622 5.630 23.379 1.00 97.69 264 VAL A C 1
ATOM 2008 O O . VAL A 1 264 ? -12.958 6.673 22.815 1.00 97.69 264 VAL A O 1
ATOM 2011 N N . ARG A 1 265 ? -11.739 4.774 22.873 1.00 95.75 265 ARG A N 1
ATOM 2012 C CA . ARG A 1 265 ? -11.150 4.895 21.543 1.00 95.75 265 ARG A CA 1
ATOM 2013 C C . ARG A 1 265 ? -11.210 3.566 20.812 1.00 95.75 265 ARG A C 1
ATOM 2015 O O . ARG A 1 265 ? -10.975 2.515 21.409 1.00 95.75 265 ARG A O 1
ATOM 2022 N N . ALA A 1 266 ? -11.517 3.626 19.529 1.00 89.38 266 ALA A N 1
ATOM 2023 C CA . ALA A 1 266 ? -11.382 2.520 18.611 1.00 89.38 266 ALA A CA 1
ATOM 2024 C C . ALA A 1 266 ? -9.902 2.329 18.245 1.00 89.38 266 ALA A C 1
ATOM 2026 O O . ALA A 1 266 ? -9.125 3.286 18.168 1.00 89.38 266 ALA A O 1
ATOM 2027 N N . VAL A 1 267 ? -9.521 1.078 18.025 1.00 86.56 267 VAL A N 1
ATOM 2028 C CA . VAL A 1 267 ? -8.198 0.665 17.566 1.00 86.56 267 VAL A CA 1
ATOM 2029 C C . VAL A 1 267 ? -8.387 -0.247 16.369 1.00 86.56 267 VAL A C 1
ATOM 2031 O O . VAL A 1 267 ? -9.110 -1.246 16.417 1.00 86.56 267 VAL A O 1
ATOM 2034 N N . GLU A 1 268 ? -7.732 0.116 15.276 1.00 76.25 268 GLU A N 1
ATOM 2035 C CA . GLU A 1 268 ? -7.738 -0.668 14.055 1.00 76.25 268 GLU A CA 1
ATOM 2036 C C . GLU A 1 268 ? -6.847 -1.913 14.261 1.00 76.25 268 GLU A C 1
ATOM 2038 O O . GLU A 1 268 ? -5.662 -1.765 14.575 1.00 76.25 268 GLU A O 1
ATOM 2043 N N . PRO A 1 269 ? -7.391 -3.139 14.141 1.00 63.81 269 PRO A N 1
ATOM 2044 C CA . PRO A 1 269 ? -6.720 -4.358 14.598 1.00 63.81 269 PRO A CA 1
ATOM 2045 C C . PRO A 1 269 ? -5.481 -4.750 13.779 1.00 63.81 269 PRO A C 1
ATOM 2047 O O . PRO A 1 269 ? -4.627 -5.466 14.297 1.00 63.81 269 PRO A O 1
ATOM 2050 N N . PHE A 1 270 ? -5.355 -4.313 12.522 1.00 59.38 270 PHE A N 1
ATOM 2051 C CA . PHE A 1 270 ? -4.279 -4.753 11.628 1.00 59.38 270 PHE A CA 1
ATOM 2052 C C . PHE A 1 270 ? -3.026 -3.869 11.711 1.00 59.38 270 PHE A C 1
ATOM 2054 O O . PHE A 1 270 ? -1.911 -4.384 11.660 1.00 59.38 270 PHE A O 1
ATOM 2061 N N . SER A 1 271 ? -3.188 -2.550 11.833 1.00 62.69 271 SER A N 1
ATOM 2062 C CA . SER A 1 271 ? -2.098 -1.565 11.927 1.00 62.69 271 SER A CA 1
ATOM 2063 C C . SER A 1 271 ? -1.894 -1.003 13.333 1.00 62.69 271 SER A C 1
ATOM 2065 O O . SER A 1 271 ? -0.934 -0.265 13.555 1.00 62.69 271 SER A O 1
ATOM 2067 N N . GLY A 1 272 ? -2.791 -1.311 14.275 1.00 72.94 272 GLY A N 1
ATOM 2068 C CA . GLY A 1 272 ? -2.748 -0.787 15.642 1.00 72.94 272 GLY A CA 1
ATOM 2069 C C . GLY A 1 272 ? -2.999 0.720 15.726 1.00 72.94 272 GLY A C 1
ATOM 2070 O O . GLY A 1 272 ? -2.708 1.342 16.747 1.00 72.94 272 GLY A O 1
ATOM 2071 N N . GLN A 1 273 ? -3.499 1.340 14.654 1.00 77.25 273 GLN A N 1
ATOM 2072 C CA . GLN A 1 273 ? -3.804 2.763 14.656 1.00 77.25 273 GLN A CA 1
ATOM 2073 C C . GLN A 1 273 ? -5.024 3.048 15.531 1.00 77.25 273 GLN A C 1
ATOM 2075 O O . GLN A 1 273 ? -6.122 2.549 15.294 1.00 77.25 273 GLN A O 1
ATOM 2080 N N . GLU A 1 274 ? -4.810 3.894 16.530 1.00 87.62 274 GLU A N 1
ATOM 2081 C CA . GLU A 1 274 ? -5.828 4.372 17.462 1.00 87.62 274 GLU A CA 1
ATOM 2082 C C . GLU A 1 274 ? -6.528 5.643 16.964 1.00 87.62 274 GLU A C 1
ATOM 2084 O O . GLU A 1 274 ? -5.908 6.483 16.295 1.00 87.62 274 GLU A O 1
ATOM 2089 N N . ASP A 1 275 ? -7.796 5.801 17.347 1.00 86.75 275 ASP A N 1
ATOM 2090 C CA . ASP A 1 275 ? -8.523 7.071 17.283 1.00 86.75 275 ASP A CA 1
ATOM 2091 C C . ASP A 1 275 ? -7.778 8.135 18.116 1.00 86.75 275 ASP A C 1
ATOM 2093 O O . ASP A 1 275 ? -7.572 7.974 19.326 1.00 86.75 275 ASP A O 1
ATOM 2097 N N . LEU A 1 276 ? -7.341 9.221 17.466 1.00 84.12 276 LEU A N 1
ATOM 2098 C CA . LEU A 1 276 ? -6.643 10.338 18.126 1.00 84.12 276 LEU A CA 1
ATOM 2099 C C . LEU A 1 276 ? -7.595 11.328 18.799 1.00 84.12 276 LEU A C 1
ATOM 2101 O O . LEU A 1 276 ? -7.150 12.211 19.534 1.00 84.12 276 LEU A O 1
ATOM 2105 N N . THR A 1 277 ? -8.894 11.170 18.578 1.00 85.56 277 THR A N 1
ATOM 2106 C CA . THR A 1 277 ? -9.967 11.955 19.176 1.00 85.56 277 THR A CA 1
ATOM 2107 C C . THR A 1 277 ? -10.932 11.051 19.951 1.00 85.56 277 THR A C 1
ATOM 2109 O O . THR A 1 277 ? -12.101 10.958 19.581 1.00 85.56 277 THR A O 1
ATOM 2112 N N . PRO A 1 278 ? -10.486 10.409 21.056 1.00 92.94 278 PRO A N 1
ATOM 2113 C CA . PRO A 1 278 ? -11.337 9.522 21.843 1.00 92.94 278 PRO A CA 1
ATOM 2114 C C . PRO A 1 278 ? -12.674 10.167 22.214 1.00 92.94 278 PRO A C 1
ATOM 2116 O O . PRO A 1 278 ? -12.730 11.316 22.668 1.00 92.94 278 PRO A O 1
ATOM 2119 N N . ALA A 1 279 ? -13.754 9.400 22.099 1.00 93.25 279 ALA A N 1
ATOM 2120 C CA . ALA A 1 279 ? -15.059 9.846 22.549 1.00 93.25 279 ALA A CA 1
ATOM 2121 C C . ALA A 1 279 ? -15.083 9.903 24.081 1.00 93.25 279 ALA A C 1
ATOM 2123 O O . ALA A 1 279 ? -14.761 8.926 24.761 1.00 93.25 279 ALA A O 1
ATOM 2124 N N . ALA A 1 280 ? -15.494 11.047 24.630 1.00 93.38 280 ALA A N 1
ATOM 2125 C CA . ALA A 1 280 ? -15.448 11.310 26.064 1.00 93.38 280 ALA A CA 1
ATOM 2126 C C . ALA A 1 280 ? -16.795 11.790 26.619 1.00 93.38 280 ALA A C 1
ATOM 2128 O O . ALA A 1 280 ? -17.550 12.508 25.958 1.00 93.38 280 ALA A O 1
ATOM 2129 N N . VAL A 1 281 ? -17.088 11.439 27.873 1.00 92.38 281 VAL A N 1
ATOM 2130 C CA . VAL A 1 281 ? -18.250 11.952 28.613 1.00 92.38 281 VAL A CA 1
ATOM 2131 C C . VAL A 1 281 ? -17.928 12.138 30.096 1.00 92.38 281 VAL A C 1
ATOM 2133 O O . VAL A 1 281 ? -17.220 11.335 30.700 1.00 92.38 281 VAL A O 1
ATOM 2136 N N . LEU A 1 282 ? -18.467 13.208 30.687 1.00 90.25 282 LEU A N 1
ATOM 2137 C CA . LEU A 1 282 ? -18.357 13.510 32.114 1.00 90.25 282 LEU A CA 1
ATOM 2138 C C . LEU A 1 282 ? -19.627 13.066 32.860 1.00 90.25 282 LEU A C 1
ATOM 2140 O O . LEU A 1 282 ? -20.736 13.491 32.522 1.00 90.25 282 LEU A O 1
ATOM 2144 N N . GLY A 1 283 ? -19.448 12.262 33.906 1.00 85.75 283 GLY A N 1
ATOM 2145 C CA . GLY A 1 283 ? -20.461 11.916 34.906 1.00 85.75 283 GLY A CA 1
ATOM 2146 C C . GLY A 1 283 ? -20.102 12.473 36.288 1.00 85.75 283 GLY A C 1
ATOM 2147 O O . GLY A 1 283 ? -18.931 12.747 36.564 1.00 85.75 283 GLY A O 1
ATOM 2148 N N . ARG A 1 284 ? -21.103 12.680 37.144 1.00 80.56 284 ARG A N 1
ATOM 2149 C CA . ARG A 1 284 ? -20.987 13.176 38.522 1.00 80.56 284 ARG A CA 1
ATOM 2150 C C . ARG A 1 284 ? -21.899 12.419 39.470 1.00 80.56 284 ARG A C 1
ATOM 2152 O O . ARG A 1 284 ? -23.023 12.077 39.042 1.00 80.56 284 ARG A O 1
#

Secondary structure (DSSP, 8-state):
---SSSSTT---EEE---EEESSSS-B--SEEEEEEE--S-GGG-PPPPTT-EEEE-TTTSEEEEEETTSPPBSS--TT--SSEEEEEEEPP-EE-SS-SSGGGEE--BTTB--TTS-EE--EEEEEEEEE-TTSS--S-EEEEEETTEEEEGGG--EEEE-----HHHHHHHIIIIITS-TTSPPPGGGSTT-PPP-EE-SSS--BS-SSS-EEEEEE-SSTT-EEEEEEEETTSPPPPPEE-SBTTEEEE--PPSS-EEEEEEEE-TTT-PBPSS-EEEEE-